Protein AF-0000000069874261 (afdb_homodimer)

Sequence (314 aa):
MPVTLKLSDEEARDLAEMLSTAATVAASNQQDGAEARLAAWGNLVSRLMKELSVTSKLKGRIAYADELGGYAFTREYEESAFFQDCLDEYRDNSFWADLVTRMADKAISEHLGPEYFENMPEEERRRTAEALEKSLWQECARYGIDRLGFILPPSDGMPVTLKLSDEEARDLAEMLSTAATVAASNQQDGAEARLAAWGNLVSRLMKELSVTSKLKGRIAYADELGGYAFTREYEESAFFQDCLDEYRDNSFWADLVTRMADKAISEHLGPEYFENMPEEERRRTAEALEKSLWQECARYGIDRLGFILPPSDG

Solvent-accessible surface area (backbone atoms only — not comparable to full-atom values): 17065 Å² total; per-residue (Å²): 104,72,49,77,46,80,30,49,44,68,50,39,48,53,48,50,40,27,44,50,43,23,50,58,36,42,71,51,45,77,55,87,85,44,59,66,60,50,50,52,50,52,52,50,46,17,52,51,39,54,66,45,30,76,27,76,78,27,53,88,35,47,42,77,34,78,94,75,71,37,33,39,67,32,71,78,47,49,77,71,32,69,49,50,54,18,50,51,34,29,52,54,54,47,35,55,54,47,51,28,50,52,52,34,51,49,50,48,22,70,70,66,32,61,70,54,49,73,66,45,53,67,70,59,48,51,62,71,33,44,67,54,31,53,53,41,46,50,51,40,72,73,48,53,68,75,35,54,42,75,59,72,77,78,71,82,123,106,71,48,76,45,80,30,48,43,67,50,41,48,53,48,51,41,27,46,51,43,23,52,58,35,42,70,51,45,79,56,89,85,42,60,67,59,51,50,51,50,51,53,50,45,17,52,49,39,54,67,45,29,74,27,74,79,27,53,88,34,46,41,80,34,78,94,75,70,38,33,41,67,32,71,78,48,49,77,70,33,70,49,48,53,17,50,50,34,28,51,54,54,46,35,56,53,47,51,30,50,52,53,33,50,50,51,49,22,70,71,67,31,63,69,52,49,74,65,46,52,67,72,58,49,51,60,70,33,45,67,54,31,54,53,42,46,51,50,38,73,74,48,52,67,76,35,54,42,75,58,73,75,78,73,80,122

Organism: Akkermansia muciniphila (strain ATCC BAA-835 / DSM 22959 / JCM 33894 / BCRC 81048 / CCUG 64013 / CIP 107961 / Muc) (NCBI:txid349741)

Structure (mmCIF, N/CA/C/O backbone):
data_AF-0000000069874261-model_v1
#
loop_
_entity.id
_entity.type
_entity.pdbx_description
1 polymer 'Uncharacterized protein'
#
loop_
_atom_site.group_PDB
_atom_site.id
_atom_site.type_symbol
_atom_site.label_atom_id
_atom_site.label_alt_id
_atom_site.label_comp_id
_atom_site.label_asym_id
_atom_site.label_entity_id
_atom_site.label_seq_id
_atom_site.pdbx_PDB_ins_code
_atom_site.Cartn_x
_atom_site.Cartn_y
_atom_site.Cartn_z
_atom_site.occupancy
_atom_site.B_iso_or_equiv
_atom_site.auth_seq_id
_atom_site.auth_comp_id
_atom_site.auth_asym_id
_atom_site.auth_atom_id
_atom_site.pdbx_PDB_model_num
ATOM 1 N N . MET A 1 1 ? 10.5 -22.312 -19.703 1 78.19 1 MET A N 1
ATOM 2 C CA . MET A 1 1 ? 9.562 -23.406 -19.5 1 78.19 1 MET A CA 1
ATOM 3 C C . MET A 1 1 ? 8.453 -23 -18.531 1 78.19 1 MET A C 1
ATOM 5 O O . MET A 1 1 ? 8.672 -22.203 -17.625 1 78.19 1 MET A O 1
ATOM 9 N N . PRO A 1 2 ? 7.266 -23.438 -18.844 1 88.81 2 PRO A N 1
ATOM 10 C CA . PRO A 1 2 ? 6.16 -23.094 -17.953 1 88.81 2 PRO A CA 1
ATOM 11 C C . PRO A 1 2 ? 6.305 -23.734 -16.562 1 88.81 2 PRO A C 1
ATOM 13 O O . PRO A 1 2 ? 6.938 -24.781 -16.438 1 88.81 2 PRO A O 1
ATOM 16 N N . VAL A 1 3 ? 5.926 -23.031 -15.477 1 95.94 3 VAL A N 1
ATOM 17 C CA . VAL A 1 3 ? 5.93 -23.531 -14.109 1 95.94 3 VAL A CA 1
ATOM 18 C C . VAL A 1 3 ? 4.5 -23.828 -13.664 1 95.94 3 VAL A C 1
ATOM 20 O O . VAL A 1 3 ? 3.564 -23.125 -14.031 1 95.94 3 VAL A O 1
ATOM 23 N N . THR A 1 4 ? 4.402 -24.922 -12.898 1 97.62 4 THR A N 1
ATOM 24 C CA . THR A 1 4 ? 3.096 -25.328 -12.398 1 97.62 4 THR A CA 1
ATOM 25 C C . THR A 1 4 ? 3.037 -25.219 -10.883 1 97.62 4 THR A C 1
ATOM 27 O O . THR A 1 4 ? 3.922 -25.734 -10.188 1 97.62 4 THR A O 1
ATOM 30 N N . LEU A 1 5 ? 1.981 -24.562 -10.414 1 98.19 5 LEU A N 1
ATOM 31 C CA . LEU A 1 5 ? 1.777 -24.406 -8.977 1 98.19 5 LEU A CA 1
ATOM 32 C C . LEU A 1 5 ? 0.535 -25.156 -8.516 1 98.19 5 LEU A C 1
ATOM 34 O O . LEU A 1 5 ? -0.525 -25.047 -9.133 1 98.19 5 LEU A O 1
ATOM 38 N N . LYS A 1 6 ? 0.69 -25.922 -7.469 1 97.88 6 LYS A N 1
ATOM 39 C CA . LYS A 1 6 ? -0.437 -26.609 -6.844 1 97.88 6 LYS A CA 1
ATOM 40 C C . LYS A 1 6 ? -0.828 -25.938 -5.527 1 97.88 6 LYS A C 1
ATOM 42 O O . LYS A 1 6 ? 0.022 -25.703 -4.668 1 97.88 6 LYS A O 1
ATOM 47 N N . LEU A 1 7 ? -2.111 -25.672 -5.398 1 98.25 7 LEU A N 1
ATOM 48 C CA . LEU A 1 7 ? -2.584 -24.953 -4.227 1 98.25 7 LEU A CA 1
ATOM 49 C C . LEU A 1 7 ? -3.721 -25.703 -3.541 1 98.25 7 LEU A C 1
ATOM 51 O O . LEU A 1 7 ? -4.598 -26.25 -4.211 1 98.25 7 LEU A O 1
ATOM 55 N N . SER A 1 8 ? -3.59 -25.75 -2.209 1 97.38 8 SER A N 1
ATOM 56 C CA . SER A 1 8 ? -4.758 -26.172 -1.438 1 97.38 8 SER A CA 1
ATOM 57 C C . SER A 1 8 ? -5.871 -25.125 -1.512 1 97.38 8 SER A C 1
ATOM 59 O O . SER A 1 8 ? -5.668 -24.031 -2.033 1 97.38 8 SER A O 1
ATOM 61 N N . ASP A 1 9 ? -7.02 -25.5 -0.952 1 97.06 9 ASP A N 1
ATOM 62 C CA . ASP A 1 9 ? -8.156 -24.594 -0.93 1 97.06 9 ASP A CA 1
ATOM 63 C C . ASP A 1 9 ? -7.836 -23.328 -0.123 1 97.06 9 ASP A C 1
ATOM 65 O O . ASP A 1 9 ? -8.18 -22.219 -0.53 1 97.06 9 ASP A O 1
ATOM 69 N N . GLU A 1 10 ? -7.164 -23.469 0.969 1 97.19 10 GLU A N 1
ATOM 70 C CA . GLU A 1 10 ? -6.777 -22.344 1.814 1 97.19 10 GLU A CA 1
ATOM 71 C C . GLU A 1 10 ? -5.746 -21.469 1.121 1 97.19 10 GLU A C 1
ATOM 73 O O . GLU A 1 10 ? -5.832 -20.234 1.177 1 97.19 10 GLU A O 1
ATOM 78 N N . GLU A 1 11 ? -4.871 -22.125 0.494 1 98.38 11 GLU A N 1
ATOM 79 C CA . GLU A 1 11 ? -3.834 -21.391 -0.214 1 98.38 11 GLU A CA 1
ATOM 80 C C . GLU A 1 11 ? -4.41 -20.625 -1.404 1 98.38 11 GLU A C 1
ATOM 82 O O . GLU A 1 11 ? -3.945 -19.531 -1.736 1 98.38 11 GLU A O 1
ATOM 87 N N . ALA A 1 12 ? -5.383 -21.203 -2.025 1 98.5 12 ALA A N 1
ATOM 88 C CA . ALA A 1 12 ? -6.051 -20.531 -3.133 1 98.5 12 ALA A CA 1
ATOM 89 C C . ALA A 1 12 ? -6.707 -19.234 -2.668 1 98.5 12 ALA A C 1
ATOM 91 O O . ALA A 1 12 ? -6.602 -18.203 -3.338 1 98.5 12 ALA A O 1
ATOM 92 N N . ARG A 1 13 ? -7.348 -19.297 -1.572 1 98.19 13 ARG A N 1
ATOM 93 C CA . ARG A 1 13 ? -7.957 -18.094 -1.009 1 98.19 13 ARG A CA 1
ATOM 94 C C . ARG A 1 13 ? -6.898 -17.047 -0.692 1 98.19 13 ARG A C 1
ATOM 96 O O . ARG A 1 13 ? -7.062 -15.875 -1.035 1 98.19 13 ARG A O 1
ATOM 103 N N . ASP A 1 14 ? -5.844 -17.469 -0.051 1 98.5 14 ASP A N 1
ATOM 104 C CA . ASP A 1 14 ? -4.781 -16.531 0.312 1 98.5 14 ASP A CA 1
ATOM 105 C C . ASP A 1 14 ? -4.152 -15.898 -0.931 1 98.5 14 ASP A C 1
ATOM 107 O O . ASP A 1 14 ? -3.914 -14.688 -0.967 1 98.5 14 ASP A O 1
ATOM 111 N N . LEU A 1 15 ? -3.912 -16.703 -1.955 1 98.81 15 LEU A N 1
ATOM 112 C CA . LEU A 1 15 ? -3.348 -16.172 -3.191 1 98.81 15 LEU A CA 1
ATOM 113 C C . LEU A 1 15 ? -4.293 -15.164 -3.828 1 98.81 15 LEU A C 1
ATOM 115 O O . LEU A 1 15 ? -3.857 -14.102 -4.285 1 98.81 15 LEU A O 1
ATOM 119 N N . ALA A 1 16 ? -5.535 -15.492 -3.885 1 98.81 16 ALA A N 1
ATOM 120 C CA . ALA A 1 16 ? -6.508 -14.57 -4.469 1 98.81 16 ALA A CA 1
ATOM 121 C C . ALA A 1 16 ? -6.477 -13.219 -3.76 1 98.81 16 ALA A C 1
ATOM 123 O O . ALA A 1 16 ? -6.523 -12.172 -4.406 1 98.81 16 ALA A O 1
ATOM 124 N N . GLU A 1 17 ? -6.375 -13.234 -2.463 1 98.75 17 GLU A N 1
ATOM 125 C CA . GLU A 1 17 ? -6.312 -11.992 -1.693 1 98.75 17 GLU A CA 1
ATOM 126 C C . GLU A 1 17 ? -5.004 -11.25 -1.953 1 98.75 17 GLU A C 1
ATOM 128 O O . GLU A 1 17 ? -4.992 -10.023 -2.039 1 98.75 17 GLU A O 1
ATOM 133 N N . MET A 1 18 ? -3.928 -11.969 -2.119 1 98.88 18 MET A N 1
ATOM 134 C CA . MET A 1 18 ? -2.645 -11.352 -2.438 1 98.88 18 MET A CA 1
ATOM 135 C C . MET A 1 18 ? -2.688 -10.688 -3.811 1 98.88 18 MET A C 1
ATOM 137 O O . MET A 1 18 ? -2.189 -9.57 -3.98 1 98.88 18 MET A O 1
ATOM 141 N N . LEU A 1 19 ? -3.279 -11.375 -4.734 1 98.88 19 LEU A N 1
ATOM 142 C CA . LEU A 1 19 ? -3.422 -10.828 -6.074 1 98.88 19 LEU A CA 1
ATOM 143 C C . LEU A 1 19 ? -4.242 -9.539 -6.051 1 98.88 19 LEU A C 1
ATOM 145 O O . LEU A 1 19 ? -3.887 -8.562 -6.711 1 98.88 19 LEU A O 1
ATOM 149 N N . SER A 1 20 ? -5.289 -9.516 -5.289 1 98.56 20 SER A N 1
ATOM 150 C CA . SER A 1 20 ? -6.133 -8.336 -5.168 1 98.56 20 SER A CA 1
ATOM 151 C C . SER A 1 20 ? -5.379 -7.188 -4.504 1 98.56 20 SER A C 1
ATOM 153 O O . SER A 1 20 ? -5.531 -6.027 -4.898 1 98.56 20 SER A O 1
ATOM 155 N N . THR A 1 21 ? -4.586 -7.5 -3.506 1 98.75 21 THR A N 1
ATOM 156 C CA . THR A 1 21 ? -3.734 -6.5 -2.867 1 98.75 21 THR A CA 1
ATOM 157 C C . THR A 1 21 ? -2.783 -5.871 -3.881 1 98.75 21 THR A C 1
ATOM 159 O O . THR A 1 21 ? -2.705 -4.645 -3.988 1 98.75 21 THR A O 1
ATOM 162 N N . ALA A 1 22 ? -2.121 -6.73 -4.617 1 98.81 22 ALA A N 1
ATOM 163 C CA . ALA A 1 22 ? -1.146 -6.262 -5.598 1 98.81 22 ALA A CA 1
ATOM 164 C C . ALA A 1 22 ? -1.815 -5.422 -6.68 1 98.81 22 ALA A C 1
ATOM 166 O O . ALA A 1 22 ? -1.277 -4.398 -7.102 1 98.81 22 ALA A O 1
ATOM 167 N N . ALA A 1 23 ? -2.98 -5.871 -7.137 1 97.94 23 ALA A N 1
ATOM 168 C CA . ALA A 1 23 ? -3.715 -5.141 -8.164 1 97.94 23 ALA A CA 1
ATOM 169 C C . ALA A 1 23 ? -4.105 -3.75 -7.676 1 97.94 23 ALA A C 1
ATOM 171 O O . ALA A 1 23 ? -3.994 -2.768 -8.414 1 97.94 23 ALA A O 1
ATOM 172 N N . THR A 1 24 ? -4.559 -3.658 -6.441 1 97.81 24 THR A N 1
ATOM 173 C CA . THR A 1 24 ? -4.945 -2.383 -5.848 1 97.81 24 THR A CA 1
ATOM 174 C C . THR A 1 24 ? -3.75 -1.433 -5.793 1 97.81 24 THR A C 1
ATOM 176 O O . THR A 1 24 ? -3.859 -0.269 -6.184 1 97.81 24 THR A O 1
ATOM 179 N N . VAL A 1 25 ? -2.637 -1.921 -5.387 1 98.56 25 VAL A N 1
ATOM 180 C CA . VAL A 1 25 ? -1.415 -1.131 -5.266 1 98.56 25 VAL A CA 1
ATOM 181 C C . VAL A 1 25 ? -0.95 -0.685 -6.648 1 98.56 25 VAL A C 1
ATOM 183 O O . VAL A 1 25 ? -0.623 0.486 -6.855 1 98.56 25 VAL A O 1
ATOM 186 N N . ALA A 1 26 ? -0.983 -1.553 -7.586 1 98.25 26 ALA A N 1
ATOM 187 C CA . ALA A 1 26 ? -0.497 -1.267 -8.93 1 98.25 26 ALA A CA 1
ATOM 188 C C . ALA A 1 26 ? -1.386 -0.243 -9.633 1 98.25 26 ALA A C 1
ATOM 190 O O . ALA A 1 26 ? -0.903 0.572 -10.422 1 98.25 26 ALA A O 1
ATOM 191 N N . ALA A 1 27 ? -2.668 -0.257 -9.352 1 95.44 27 ALA A N 1
ATOM 192 C CA . ALA A 1 27 ? -3.645 0.589 -10.031 1 95.44 27 ALA A CA 1
ATOM 193 C C . ALA A 1 27 ? -3.336 2.068 -9.812 1 95.44 27 ALA A C 1
ATOM 195 O O . ALA A 1 27 ? -3.789 2.922 -10.578 1 95.44 27 ALA A O 1
ATOM 196 N N . SER A 1 28 ? -2.584 2.391 -8.836 1 93.88 28 SER A N 1
ATOM 197 C CA . SER A 1 28 ? -2.248 3.773 -8.516 1 93.88 28 SER A CA 1
ATOM 198 C C . SER A 1 28 ? -1.042 4.25 -9.32 1 93.88 28 SER A C 1
ATOM 200 O O . SER A 1 28 ? -0.708 5.438 -9.297 1 93.88 28 SER A O 1
ATOM 202 N N . ASN A 1 29 ? -0.341 3.381 -9.961 1 95.69 29 ASN A N 1
ATOM 203 C CA . ASN A 1 29 ? 0.872 3.746 -10.688 1 95.69 29 ASN A CA 1
ATOM 204 C C . ASN A 1 29 ? 0.552 4.516 -11.969 1 95.69 29 ASN A C 1
ATOM 206 O O . ASN A 1 29 ? -0.012 3.955 -12.906 1 95.69 29 ASN A O 1
ATOM 210 N N . GLN A 1 30 ? 0.919 5.777 -11.969 1 91.94 30 GLN A N 1
ATOM 211 C CA . GLN A 1 30 ? 0.648 6.637 -13.117 1 91.94 30 GLN A CA 1
ATOM 212 C C . GLN A 1 30 ? 1.943 7.051 -13.812 1 91.94 30 GLN A C 1
ATOM 214 O O . GLN A 1 30 ? 1.961 8.023 -14.578 1 91.94 30 GLN A O 1
ATOM 219 N N . GLN A 1 31 ? 2.99 6.387 -13.516 1 94.31 31 GLN A N 1
ATOM 220 C CA . GLN A 1 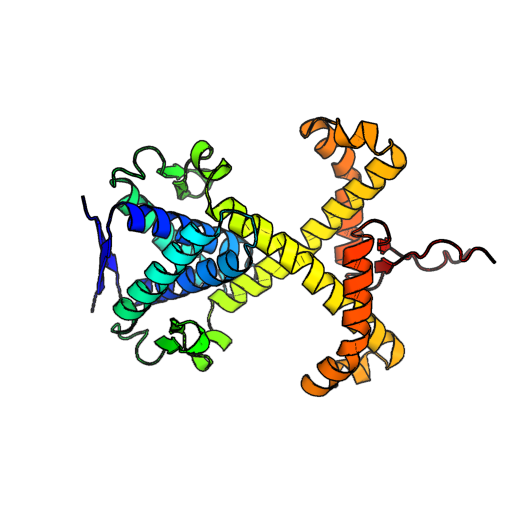31 ? 4.27 6.742 -14.117 1 94.31 31 GLN A CA 1
ATOM 221 C C . GLN A 1 31 ? 4.254 6.48 -15.625 1 94.31 31 GLN A C 1
ATOM 223 O O . GLN A 1 31 ? 3.684 5.492 -16.078 1 94.31 31 GLN A O 1
ATOM 228 N N . ASP A 1 32 ? 4.914 7.344 -16.297 1 94.12 32 ASP A N 1
ATOM 229 C CA . ASP A 1 32 ? 5.074 7.137 -17.734 1 94.12 32 ASP A CA 1
ATOM 230 C C . ASP A 1 32 ? 5.777 5.812 -18.031 1 94.12 32 ASP A C 1
ATOM 232 O O . ASP A 1 32 ? 6.785 5.488 -17.391 1 94.12 32 ASP A O 1
ATOM 236 N N . GLY A 1 33 ? 5.215 5.047 -18.938 1 95.38 33 GLY A N 1
ATOM 237 C CA . GLY A 1 33 ? 5.848 3.803 -19.328 1 95.38 33 GLY A CA 1
ATOM 238 C C . GLY A 1 33 ? 5.371 2.605 -18.531 1 95.38 33 GLY A C 1
ATOM 239 O O . GLY A 1 33 ? 5.734 1.467 -18.828 1 95.38 33 GLY A O 1
ATOM 240 N N . ALA A 1 34 ? 4.543 2.85 -17.547 1 97.06 34 ALA A N 1
ATOM 241 C CA . ALA A 1 34 ? 4.078 1.767 -16.688 1 97.06 34 ALA A CA 1
ATOM 242 C C . ALA A 1 34 ? 2.916 1.016 -17.328 1 97.06 34 ALA A C 1
ATOM 244 O O . ALA A 1 34 ? 2.549 -0.072 -16.875 1 97.06 34 ALA A O 1
ATOM 245 N N . GLU A 1 35 ? 2.379 1.462 -18.391 1 96.88 35 GLU A N 1
ATOM 246 C CA . GLU A 1 35 ? 1.1 1.027 -18.953 1 96.88 35 GLU A CA 1
ATOM 247 C C . GLU A 1 35 ? 1.141 -0.446 -19.344 1 96.88 35 GLU A C 1
ATOM 249 O O . GLU A 1 35 ? 0.233 -1.21 -19 1 96.88 35 GLU A O 1
ATOM 254 N N . ALA A 1 36 ? 2.158 -0.812 -20.062 1 97.06 36 ALA A N 1
ATOM 255 C CA . ALA A 1 36 ? 2.256 -2.182 -20.562 1 97.06 36 ALA A CA 1
ATOM 256 C C . ALA A 1 36 ? 2.338 -3.182 -19.406 1 97.06 36 ALA A C 1
ATOM 258 O O . ALA A 1 36 ? 1.681 -4.223 -19.438 1 97.06 36 ALA A O 1
ATOM 259 N N . ARG A 1 37 ? 3.117 -2.852 -18.422 1 97.44 37 ARG A N 1
ATOM 260 C CA . ARG A 1 37 ? 3.273 -3.738 -17.266 1 97.44 37 ARG A CA 1
ATOM 261 C C . ARG A 1 37 ? 1.993 -3.791 -16.438 1 97.44 37 ARG A C 1
ATOM 263 O O . ARG A 1 37 ? 1.621 -4.852 -15.93 1 97.44 37 ARG A O 1
ATOM 270 N N . LEU A 1 38 ? 1.328 -2.711 -16.359 1 98.12 38 LEU A N 1
ATOM 271 C CA . LEU A 1 38 ? 0.06 -2.666 -15.641 1 98.12 38 LEU A CA 1
ATOM 272 C C . LEU A 1 38 ? -0.993 -3.521 -16.344 1 98.12 38 LEU A C 1
ATOM 274 O O . LEU A 1 38 ? -1.745 -4.246 -15.68 1 98.12 38 LEU A O 1
ATOM 278 N N . ALA A 1 39 ? -1.011 -3.402 -17.578 1 97.25 39 ALA A N 1
ATOM 279 C CA . ALA A 1 39 ? -1.941 -4.223 -18.344 1 97.25 39 ALA A CA 1
ATOM 280 C C . ALA A 1 39 ? -1.634 -5.707 -18.188 1 97.25 39 ALA A C 1
ATOM 282 O O . ALA A 1 39 ? -2.547 -6.523 -18.031 1 97.25 39 ALA A O 1
ATOM 283 N N . ALA A 1 40 ? -0.363 -6.055 -18.25 1 98 40 ALA A N 1
ATOM 284 C CA . ALA A 1 40 ? 0.052 -7.441 -18.062 1 98 40 ALA A CA 1
ATOM 285 C C . ALA A 1 40 ? -0.38 -7.957 -16.688 1 98 40 ALA A C 1
ATOM 287 O O . ALA A 1 40 ? -0.897 -9.07 -16.578 1 98 40 ALA A O 1
ATOM 288 N N . TRP A 1 41 ? -0.194 -7.18 -15.656 1 98.5 41 TRP A N 1
ATOM 289 C CA . TRP A 1 41 ? -0.629 -7.555 -14.32 1 98.5 41 TRP A CA 1
ATOM 290 C C . TRP A 1 41 ? -2.139 -7.766 -14.273 1 98.5 41 TRP A C 1
ATOM 292 O O . TRP A 1 41 ? -2.619 -8.758 -13.719 1 98.5 41 TRP A O 1
ATOM 302 N N . GLY A 1 42 ? -2.811 -6.77 -14.805 1 98.12 42 GLY A N 1
ATOM 303 C CA . GLY A 1 42 ? -4.262 -6.879 -14.805 1 98.12 42 GLY A CA 1
ATOM 304 C C . GLY A 1 42 ? -4.766 -8.148 -15.477 1 98.12 42 GLY A C 1
ATOM 305 O O . GLY A 1 42 ? -5.641 -8.828 -14.938 1 98.12 42 GLY A O 1
ATOM 306 N N . ASN A 1 43 ? -4.25 -8.445 -16.625 1 98.25 43 ASN A N 1
ATOM 307 C CA . ASN A 1 43 ? -4.637 -9.648 -17.359 1 98.25 43 ASN A CA 1
ATOM 308 C C . ASN A 1 43 ? -4.324 -10.914 -16.578 1 98.25 43 ASN A C 1
ATOM 310 O O . ASN A 1 43 ? -5.129 -11.844 -16.531 1 98.25 43 ASN A O 1
ATOM 314 N N . LEU A 1 44 ? -3.18 -10.969 -16.016 1 98.75 44 LEU A N 1
ATOM 315 C CA . LEU A 1 44 ? -2.781 -12.133 -15.227 1 98.75 44 LEU A CA 1
ATOM 316 C C . LEU A 1 44 ? -3.68 -12.305 -14.008 1 98.75 44 LEU A C 1
ATOM 318 O O . LEU A 1 44 ? -4.137 -13.414 -13.719 1 98.75 44 LEU A O 1
ATOM 322 N N . VAL A 1 45 ? -3.939 -11.219 -13.266 1 98.75 45 VAL A N 1
ATOM 323 C CA . VAL A 1 45 ? -4.812 -11.281 -12.094 1 98.75 45 VAL A CA 1
ATOM 324 C C . VAL A 1 45 ? -6.176 -11.836 -12.5 1 98.75 45 VAL A C 1
ATOM 326 O O . VAL A 1 45 ? -6.684 -12.766 -11.867 1 98.75 45 VAL A O 1
ATOM 329 N N . SER A 1 46 ? -6.691 -11.258 -13.555 1 98.56 46 SER A N 1
ATOM 330 C CA . SER A 1 46 ? -8.016 -11.695 -13.992 1 98.56 46 SER A CA 1
ATOM 331 C C . SER A 1 46 ? -8.016 -13.18 -14.344 1 98.56 46 SER A C 1
ATOM 333 O O . SER A 1 46 ? -8.914 -13.922 -13.938 1 98.56 46 SER A O 1
ATOM 335 N N . ARG A 1 47 ? -7.066 -13.633 -15.031 1 98.69 47 ARG A N 1
ATOM 336 C CA . ARG A 1 47 ? -6.988 -15.031 -15.422 1 98.69 47 ARG A CA 1
ATOM 337 C C . ARG A 1 47 ? -6.867 -15.938 -14.195 1 98.69 47 ARG A C 1
ATOM 339 O O . ARG A 1 47 ? -7.582 -16.938 -14.086 1 98.69 47 ARG A O 1
ATOM 346 N N . LEU A 1 48 ? -5.98 -15.609 -13.312 1 98.81 48 LEU A N 1
ATOM 347 C CA . LEU A 1 48 ? -5.758 -16.422 -12.125 1 98.81 48 LEU A CA 1
ATOM 348 C C . LEU A 1 48 ? -6.988 -16.422 -11.227 1 98.81 48 LEU A C 1
ATOM 350 O O . LEU A 1 48 ? -7.359 -17.469 -10.672 1 98.81 48 LEU A O 1
ATOM 354 N N . MET A 1 49 ? -7.578 -15.234 -11.086 1 98.75 49 MET A N 1
ATOM 355 C CA . MET A 1 49 ? -8.797 -15.156 -10.281 1 98.75 49 MET A CA 1
ATOM 356 C C . MET A 1 49 ? -9.875 -16.094 -10.844 1 98.75 49 MET A C 1
ATOM 358 O O . MET A 1 49 ? -10.562 -16.781 -10.078 1 98.75 49 MET A O 1
ATOM 362 N N . LYS A 1 50 ? -9.992 -16.094 -12.094 1 98.38 50 LYS A N 1
ATOM 363 C CA . LYS A 1 50 ? -10.945 -17 -12.734 1 98.38 50 LYS A CA 1
ATOM 364 C C . LYS A 1 50 ? -10.625 -18.453 -12.406 1 98.38 50 LYS A C 1
ATOM 366 O O . LYS A 1 50 ? -11.508 -19.219 -12.023 1 98.38 50 LYS A O 1
ATOM 371 N N . GLU A 1 51 ? -9.438 -18.828 -12.516 1 98.19 51 GLU A N 1
ATOM 372 C CA . GLU A 1 51 ? -9.023 -20.203 -12.266 1 98.19 51 GLU A CA 1
ATOM 373 C C . GLU A 1 51 ? -9.188 -20.578 -10.789 1 98.19 51 GLU A C 1
ATOM 375 O O . GLU A 1 51 ? -9.516 -21.719 -10.461 1 98.19 51 GLU A O 1
ATOM 380 N N . LEU A 1 52 ? -8.984 -19.609 -9.922 1 98.31 52 LEU A N 1
ATOM 381 C CA . LEU A 1 52 ? -9.078 -19.859 -8.484 1 98.31 52 LEU A CA 1
ATOM 382 C C . LEU A 1 52 ? -10.539 -19.938 -8.047 1 98.31 52 LEU A C 1
ATOM 384 O O . LEU A 1 52 ? -10.844 -20.516 -6.996 1 98.31 52 LEU A O 1
ATOM 388 N N . SER A 1 53 ? -11.398 -19.391 -8.805 1 97.19 53 SER A N 1
ATOM 389 C CA . SER A 1 53 ? -12.797 -19.234 -8.422 1 97.19 53 SER A CA 1
ATOM 390 C C . SER A 1 53 ? -13.484 -20.594 -8.305 1 97.19 53 SER A C 1
ATOM 392 O O . SER A 1 53 ? -14.57 -20.688 -7.727 1 97.19 53 SER A O 1
ATOM 394 N N . VAL A 1 54 ? -12.883 -21.672 -8.758 1 95.12 54 VAL A N 1
ATOM 395 C CA . VAL A 1 54 ? -13.516 -22.984 -8.789 1 95.12 54 VAL A CA 1
ATOM 396 C C . VAL A 1 54 ? -13.32 -23.688 -7.445 1 95.12 54 VAL A C 1
ATOM 398 O O . VAL A 1 54 ? -13.969 -24.688 -7.164 1 95.12 54 VAL A O 1
ATOM 401 N N . THR A 1 55 ? -12.391 -23.172 -6.648 1 96.69 55 THR A N 1
ATOM 402 C CA . THR A 1 55 ? -12.125 -23.797 -5.359 1 96.69 55 THR A CA 1
ATOM 403 C C . THR A 1 55 ? -13.281 -23.578 -4.395 1 96.69 55 THR A C 1
ATOM 405 O O . THR A 1 55 ? -14.023 -22.609 -4.523 1 96.69 55 THR A O 1
ATOM 408 N N . SER A 1 56 ? -13.445 -24.422 -3.436 1 95.75 56 SER A N 1
ATOM 409 C CA . SER A 1 56 ? -14.586 -24.406 -2.525 1 95.75 56 SER A CA 1
ATOM 410 C C . SER A 1 56 ? -14.617 -23.125 -1.694 1 95.75 56 SER A C 1
ATOM 412 O O . SER A 1 56 ? -15.688 -22.562 -1.464 1 95.75 56 SER A O 1
ATOM 414 N N . LYS A 1 57 ? -13.5 -22.609 -1.254 1 94.44 57 LYS A N 1
ATOM 415 C CA . LYS A 1 57 ? -13.422 -21.438 -0.389 1 94.44 57 LYS A CA 1
ATOM 416 C C . LYS A 1 57 ? -13.719 -20.156 -1.169 1 94.44 57 LYS A C 1
ATOM 418 O O . LYS A 1 57 ? -14.016 -19.125 -0.578 1 94.44 57 LYS A O 1
ATOM 423 N N . LEU A 1 58 ? -13.672 -20.266 -2.494 1 97.31 58 LEU A N 1
ATOM 424 C CA . LEU A 1 58 ? -13.797 -19.047 -3.297 1 97.31 58 LEU A CA 1
ATOM 425 C C . LEU A 1 58 ? -15.07 -19.094 -4.141 1 97.31 58 LEU A C 1
ATOM 427 O O . LEU A 1 58 ? -15.367 -18.141 -4.867 1 97.31 58 LEU A O 1
ATOM 431 N N . LYS A 1 59 ? -15.75 -20.172 -3.971 1 95.25 59 LYS A N 1
ATOM 432 C CA . LYS A 1 59 ? -17.016 -20.281 -4.695 1 95.25 59 LYS A CA 1
ATOM 433 C C . LYS A 1 59 ? -17.953 -19.141 -4.355 1 95.25 59 LYS A C 1
ATOM 435 O O . LYS A 1 59 ? -18.219 -18.859 -3.18 1 95.25 59 LYS A O 1
ATOM 440 N N . GLY A 1 60 ? -18.406 -18.469 -5.422 1 96.56 60 GLY A N 1
ATOM 441 C CA . GLY A 1 60 ? -19.359 -17.375 -5.242 1 96.56 60 GLY A CA 1
ATOM 442 C C . GLY A 1 60 ? -18.719 -16.094 -4.789 1 96.56 60 GLY A C 1
ATOM 443 O O . GLY A 1 60 ? -19.375 -15.062 -4.668 1 96.56 60 GLY A O 1
ATOM 444 N N . ARG A 1 61 ? -17.391 -16.094 -4.613 1 97.88 61 ARG A N 1
ATOM 445 C CA . ARG A 1 61 ? -16.719 -14.922 -4.062 1 97.88 61 ARG A CA 1
ATOM 446 C C . ARG A 1 61 ? -15.969 -14.164 -5.152 1 97.88 61 ARG A C 1
ATOM 448 O O . ARG A 1 61 ? -15.484 -13.047 -4.922 1 97.88 61 ARG A O 1
ATOM 455 N N . ILE A 1 62 ? -15.812 -14.75 -6.297 1 98.5 62 ILE A N 1
ATOM 456 C CA . ILE A 1 62 ? -15.141 -14.164 -7.453 1 98.5 62 ILE A CA 1
ATOM 457 C C . ILE A 1 62 ? -16.078 -14.188 -8.664 1 98.5 62 ILE A C 1
ATOM 459 O O . ILE A 1 62 ? -16.75 -15.188 -8.914 1 98.5 62 ILE A O 1
ATOM 463 N N . ALA A 1 63 ? -16.141 -13.078 -9.312 1 97.75 63 ALA A N 1
ATOM 464 C CA . ALA A 1 63 ? -16.969 -12.953 -10.508 1 97.75 63 ALA A CA 1
ATOM 465 C C . ALA A 1 63 ? -16.375 -11.953 -11.492 1 97.75 63 ALA A C 1
ATOM 467 O O . ALA A 1 63 ? -15.484 -11.172 -11.133 1 97.75 63 ALA A O 1
ATOM 468 N N . TYR A 1 64 ? -16.859 -12.008 -12.742 1 97.5 64 TYR A N 1
ATOM 469 C CA . TYR A 1 64 ? -16.453 -11.016 -13.734 1 97.5 64 TYR A CA 1
ATOM 470 C C . TYR A 1 64 ? -17.047 -9.656 -13.414 1 97.5 64 TYR A C 1
ATOM 472 O O . TYR A 1 64 ? -18.266 -9.531 -13.195 1 97.5 64 TYR A O 1
ATOM 480 N N . ALA A 1 65 ? -16.172 -8.695 -13.32 1 95.31 65 ALA A N 1
ATOM 481 C CA . ALA A 1 65 ? -16.562 -7.309 -13.07 1 95.31 65 ALA A CA 1
ATOM 482 C C . ALA A 1 65 ? -16.406 -6.457 -14.328 1 95.31 65 ALA A C 1
ATOM 484 O O . ALA A 1 65 ? -15.281 -6.105 -14.703 1 95.31 65 ALA A O 1
ATOM 485 N N . ASP A 1 66 ? -17.453 -6 -14.914 1 93.88 66 ASP A N 1
ATOM 486 C CA . ASP A 1 66 ? -17.453 -5.246 -16.156 1 93.88 66 ASP A CA 1
ATOM 487 C C . ASP A 1 66 ? -16.625 -3.967 -16.031 1 93.88 66 ASP A C 1
ATOM 489 O O . ASP A 1 66 ? -15.883 -3.604 -16.953 1 93.88 66 ASP A O 1
ATOM 493 N N . GLU A 1 67 ? -16.734 -3.344 -14.93 1 90.31 67 GLU A N 1
ATOM 494 C CA . GLU A 1 67 ? -16.062 -2.07 -14.711 1 90.31 67 GLU A CA 1
ATOM 495 C C . GLU A 1 67 ? -14.539 -2.242 -14.727 1 90.31 67 GLU A C 1
ATOM 497 O O . GLU A 1 67 ? -13.805 -1.317 -15.086 1 90.31 67 GLU A O 1
ATOM 502 N N . LEU A 1 68 ? -14.094 -3.461 -14.344 1 89.56 68 LEU A N 1
ATOM 503 C CA . LEU A 1 68 ? -12.664 -3.734 -14.266 1 89.56 68 LEU A CA 1
ATOM 504 C C . LEU A 1 68 ? -12.18 -4.453 -15.523 1 89.56 68 LEU A C 1
ATOM 506 O O . LEU A 1 68 ? -10.977 -4.547 -15.758 1 89.56 68 LEU A O 1
ATOM 510 N N . GLY A 1 69 ? -13.188 -4.957 -16.281 1 93.06 69 GLY A N 1
ATOM 511 C CA . GLY A 1 69 ? -12.836 -5.723 -17.469 1 93.06 69 GLY A CA 1
ATOM 512 C C . GLY A 1 69 ? -12.148 -7.039 -17.141 1 93.06 69 GLY A C 1
ATOM 513 O O . GLY A 1 69 ? -11.234 -7.457 -17.859 1 93.06 69 GLY A O 1
ATOM 514 N N . GLY A 1 70 ? -12.453 -7.707 -16.047 1 97.56 70 GLY A N 1
ATOM 515 C CA . GLY A 1 70 ? -11.828 -8.953 -15.641 1 97.56 70 GLY A CA 1
ATOM 516 C C . GLY A 1 70 ? -12.414 -9.531 -14.367 1 97.56 70 GLY A C 1
ATOM 517 O O . GLY A 1 70 ? -13.352 -8.961 -13.797 1 97.56 70 GLY A O 1
ATOM 518 N N . TYR A 1 71 ? -11.961 -10.648 -13.906 1 98.44 71 TYR A N 1
ATOM 519 C CA . TYR A 1 71 ? -12.445 -11.328 -12.711 1 98.44 71 TYR A CA 1
ATOM 520 C C . TYR A 1 71 ? -11.852 -10.711 -11.453 1 98.44 71 TYR A C 1
ATOM 522 O O . TYR A 1 71 ? -10.664 -10.383 -11.414 1 98.44 71 TYR A O 1
ATOM 530 N N . ALA A 1 72 ? -12.664 -10.516 -10.469 1 98.25 72 ALA A N 1
ATOM 531 C CA . ALA A 1 72 ? -12.297 -9.938 -9.18 1 98.25 72 ALA A CA 1
ATOM 532 C C . ALA A 1 72 ? -13.234 -10.422 -8.078 1 98.25 72 ALA A C 1
ATOM 534 O O . ALA A 1 72 ? -14.242 -11.086 -8.352 1 98.25 72 ALA A O 1
ATOM 535 N N . PHE A 1 73 ? -12.867 -10.164 -6.852 1 98.31 73 PHE A N 1
ATOM 536 C CA . PHE A 1 73 ? -13.766 -10.453 -5.746 1 98.31 73 PHE A CA 1
ATOM 537 C C . PHE A 1 73 ? -15.07 -9.688 -5.895 1 98.31 73 PHE A C 1
ATOM 539 O O . PHE A 1 73 ? -15.078 -8.539 -6.344 1 98.31 73 PHE A O 1
ATOM 546 N N . THR A 1 74 ? -16.125 -10.352 -5.457 1 97.5 74 THR A N 1
ATOM 547 C CA . THR A 1 74 ? -17.391 -9.633 -5.332 1 97.5 74 THR A CA 1
ATOM 548 C C . THR A 1 74 ? -17.297 -8.547 -4.258 1 97.5 74 THR A C 1
ATOM 550 O O . THR A 1 74 ? -16.469 -8.641 -3.35 1 97.5 74 THR A O 1
ATOM 553 N N . ARG A 1 75 ? -18.141 -7.57 -4.387 1 94.81 75 ARG A N 1
ATOM 554 C CA . ARG A 1 75 ? -18.156 -6.48 -3.418 1 94.81 75 ARG A CA 1
ATOM 555 C C . ARG A 1 75 ? -18.438 -6.996 -2.012 1 94.81 75 ARG A C 1
ATOM 557 O O . ARG A 1 75 ? -17.844 -6.523 -1.04 1 94.81 75 ARG A O 1
ATOM 564 N N . GLU A 1 76 ? -19.297 -7.895 -1.889 1 95.06 76 GLU A N 1
ATOM 565 C CA . GLU A 1 76 ? -19.688 -8.484 -0.608 1 95.06 76 GLU A CA 1
ATOM 566 C C . GLU A 1 76 ? -18.484 -9.117 0.088 1 95.06 76 GLU A C 1
ATOM 568 O O . GLU A 1 76 ? -18.266 -8.906 1.283 1 95.06 76 GLU A O 1
ATOM 573 N N . TYR A 1 77 ? -17.719 -9.805 -0.662 1 96.56 77 TYR A N 1
ATOM 574 C CA . TYR A 1 77 ? -16.562 -10.453 -0.06 1 96.56 77 TYR A CA 1
ATOM 575 C C . TYR A 1 77 ? -15.492 -9.43 0.301 1 96.56 77 TYR A C 1
ATOM 577 O O . TYR A 1 77 ? -14.891 -9.5 1.38 1 96.56 77 TYR A O 1
ATOM 585 N N . GLU A 1 78 ? -15.203 -8.516 -0.584 1 95.38 78 GLU A N 1
ATOM 586 C CA . GLU A 1 78 ? -14.125 -7.535 -0.429 1 95.38 78 GLU A CA 1
ATOM 587 C C . GLU A 1 78 ? -14.281 -6.75 0.87 1 95.38 78 GLU A C 1
ATOM 589 O O . GLU A 1 78 ? -13.289 -6.438 1.532 1 95.38 78 GLU A O 1
ATOM 594 N N . GLU A 1 79 ? -15.414 -6.426 1.242 1 92.5 79 GLU A N 1
ATOM 595 C CA . GLU A 1 79 ? -15.695 -5.57 2.393 1 92.5 79 GLU A CA 1
ATOM 596 C C . GLU A 1 79 ? -15.203 -6.211 3.688 1 92.5 79 GLU A C 1
ATOM 598 O O . GLU A 1 79 ? -14.828 -5.508 4.629 1 92.5 79 GLU A O 1
ATOM 603 N N . SER A 1 80 ? -15.125 -7.484 3.68 1 93.88 80 SER A N 1
ATOM 604 C CA . SER A 1 80 ? -14.75 -8.156 4.922 1 93.88 80 SER A CA 1
ATOM 605 C C . SER A 1 80 ? -13.453 -8.938 4.758 1 93.88 80 SER A C 1
ATOM 607 O O . SER A 1 80 ? -13.055 -9.68 5.656 1 93.88 80 SER A O 1
ATOM 609 N N . ALA A 1 81 ? -12.875 -8.828 3.621 1 96.75 81 ALA A N 1
ATOM 610 C CA . ALA A 1 81 ? -11.688 -9.633 3.312 1 96.75 81 ALA A CA 1
ATOM 611 C C . ALA A 1 81 ? -10.492 -9.18 4.141 1 96.75 81 ALA A C 1
ATOM 613 O O . ALA A 1 81 ? -10.312 -7.984 4.391 1 96.75 81 ALA A O 1
ATOM 614 N N . PHE A 1 82 ? -9.672 -10.141 4.496 1 97.69 82 PHE A N 1
ATOM 615 C CA . PHE A 1 82 ? -8.484 -9.891 5.301 1 97.69 82 PHE A CA 1
ATOM 616 C C . PHE A 1 82 ? -7.57 -8.883 4.625 1 97.69 82 PHE A C 1
ATOM 618 O O . PHE A 1 82 ? -6.945 -8.047 5.293 1 97.69 82 PHE A O 1
ATOM 625 N N . PHE A 1 83 ? -7.473 -8.922 3.27 1 98.06 83 PHE A N 1
ATOM 626 C CA . PHE A 1 83 ? -6.516 -8.07 2.572 1 98.06 83 PHE A CA 1
ATOM 627 C C . PHE A 1 83 ? -6.941 -6.609 2.645 1 98.06 83 PHE A C 1
ATOM 629 O O . PHE A 1 83 ? -6.109 -5.707 2.531 1 98.06 83 PHE A O 1
ATOM 636 N N . GLN A 1 84 ? -8.219 -6.32 2.854 1 97.44 84 GLN A N 1
ATOM 637 C CA . GLN A 1 84 ? -8.664 -4.945 3.059 1 97.44 84 GLN A CA 1
ATOM 638 C C . GLN A 1 84 ? -8.078 -4.363 4.344 1 97.44 84 GLN A C 1
ATOM 640 O O . GLN A 1 84 ? -7.664 -3.201 4.371 1 97.44 84 GLN A O 1
ATOM 645 N N . ASP A 1 85 ? -8.055 -5.199 5.363 1 97.25 85 ASP A N 1
ATOM 646 C CA . ASP A 1 85 ? -7.426 -4.781 6.613 1 97.25 85 ASP A CA 1
ATOM 647 C C . ASP A 1 85 ? -5.941 -4.48 6.406 1 97.25 85 ASP A C 1
ATOM 649 O O . ASP A 1 85 ? -5.41 -3.527 6.98 1 97.25 85 ASP A O 1
ATOM 653 N N . CYS A 1 86 ? -5.293 -5.297 5.668 1 98.38 86 CYS A N 1
ATOM 654 C CA . CYS A 1 86 ? -3.877 -5.105 5.379 1 98.38 86 CYS A CA 1
ATOM 655 C C . CYS A 1 86 ? -3.641 -3.787 4.652 1 98.38 86 CYS A C 1
ATOM 657 O O . CYS A 1 86 ? -2.729 -3.037 5.004 1 98.38 86 CYS A O 1
ATOM 659 N N . LEU A 1 87 ? -4.484 -3.531 3.645 1 97.94 87 LEU A N 1
ATOM 660 C CA . LEU A 1 87 ? -4.367 -2.287 2.895 1 97.94 87 LEU A CA 1
ATOM 661 C C . LEU A 1 87 ? -4.613 -1.082 3.797 1 97.94 87 LEU A C 1
ATOM 663 O O . LEU A 1 87 ? -3.873 -0.097 3.738 1 97.94 87 LEU A O 1
ATOM 667 N N . ASP A 1 88 ? -5.598 -1.18 4.641 1 96.56 88 ASP A N 1
ATOM 668 C CA . ASP A 1 88 ? -5.93 -0.086 5.551 1 96.56 88 ASP A CA 1
ATOM 669 C C . ASP A 1 88 ? -4.773 0.207 6.5 1 96.56 88 ASP A C 1
ATOM 671 O O . ASP A 1 88 ? -4.395 1.365 6.688 1 96.56 88 ASP A O 1
ATOM 675 N N . GLU A 1 89 ? -4.238 -0.826 7.102 1 97.44 89 GLU A N 1
ATOM 676 C CA . GLU A 1 89 ? -3.119 -0.675 8.023 1 97.44 89 GLU A CA 1
ATOM 677 C C . GLU A 1 89 ? -1.888 -0.122 7.316 1 97.44 89 GLU A C 1
ATOM 679 O O . GLU A 1 89 ? -1.18 0.727 7.859 1 97.44 89 GLU A O 1
ATOM 684 N N . TYR A 1 90 ? -1.652 -0.609 6.184 1 98.19 90 TYR A N 1
ATOM 685 C CA . TYR A 1 90 ? -0.515 -0.136 5.402 1 98.19 90 TYR A CA 1
ATOM 686 C C . TYR A 1 90 ? -0.64 1.354 5.102 1 98.19 90 TYR A C 1
ATOM 688 O O . TYR A 1 90 ? 0.328 2.104 5.246 1 98.19 90 TYR A O 1
ATOM 696 N N . ARG A 1 91 ? -1.787 1.756 4.621 1 97.12 91 ARG A N 1
ATOM 697 C CA . ARG A 1 91 ? -2.033 3.16 4.309 1 97.12 91 ARG A CA 1
ATOM 698 C C . ARG A 1 91 ? -1.857 4.031 5.547 1 97.12 91 ARG A C 1
ATOM 700 O O . ARG A 1 91 ? -1.201 5.074 5.492 1 97.12 91 ARG A O 1
ATOM 707 N N . ASP A 1 92 ? -2.391 3.566 6.625 1 96.62 92 ASP A N 1
ATOM 708 C CA . ASP A 1 92 ? -2.318 4.344 7.859 1 96.62 92 ASP A CA 1
ATOM 709 C C . ASP A 1 92 ? -0.875 4.473 8.344 1 96.62 92 ASP A C 1
ATOM 711 O O . ASP A 1 92 ? -0.414 5.574 8.648 1 96.62 92 ASP A O 1
ATOM 715 N N . ASN A 1 93 ? -0.22 3.414 8.352 1 96.19 93 ASN A N 1
ATOM 716 C CA . ASN A 1 93 ? 1.166 3.416 8.805 1 96.19 93 ASN A CA 1
ATOM 717 C C . ASN A 1 93 ? 2.057 4.246 7.879 1 96.19 93 ASN A C 1
ATOM 719 O O . ASN A 1 93 ? 2.928 4.98 8.344 1 96.19 93 ASN A O 1
ATOM 723 N N . SER A 1 94 ? 1.823 4.066 6.691 1 97.25 94 SER A N 1
ATOM 724 C CA . SER A 1 94 ? 2.635 4.789 5.719 1 97.25 94 SER A CA 1
ATOM 725 C C . SER A 1 94 ? 2.369 6.289 5.785 1 97.25 94 SER A C 1
ATOM 727 O O . SER A 1 94 ? 3.275 7.094 5.562 1 97.25 94 SER A O 1
ATOM 729 N N . PHE A 1 95 ? 1.082 6.641 6.07 1 98.25 95 PHE A N 1
ATOM 730 C CA . PHE A 1 95 ? 0.738 8.055 6.156 1 98.25 95 PHE A CA 1
ATOM 731 C C . PHE A 1 95 ? 1.582 8.75 7.211 1 98.25 95 PHE A C 1
ATOM 733 O O . PHE A 1 95 ? 2.24 9.758 6.926 1 98.25 95 PHE A O 1
ATOM 740 N N . TRP A 1 96 ? 1.683 8.227 8.383 1 97.62 96 TRP A N 1
ATOM 741 C CA . TRP A 1 96 ? 2.389 8.867 9.484 1 97.62 96 TRP A CA 1
ATOM 742 C C . TRP A 1 96 ? 3.896 8.844 9.25 1 97.62 96 TRP A C 1
ATOM 744 O O . TRP A 1 96 ? 4.582 9.836 9.516 1 97.62 96 TRP A O 1
ATOM 754 N N . ALA A 1 97 ? 4.363 7.773 8.773 1 96.69 97 ALA A N 1
ATOM 755 C CA . ALA A 1 97 ? 5.789 7.688 8.461 1 96.69 97 ALA A CA 1
ATOM 756 C C . ALA A 1 97 ? 6.184 8.734 7.422 1 96.69 97 ALA A C 1
ATOM 758 O O . ALA A 1 97 ? 7.211 9.398 7.566 1 96.69 97 ALA A O 1
ATOM 759 N N . ASP A 1 98 ? 5.371 8.812 6.43 1 97.56 98 ASP A N 1
ATOM 760 C CA . ASP A 1 98 ? 5.648 9.766 5.359 1 97.56 98 ASP A CA 1
ATOM 761 C C . ASP A 1 98 ? 5.531 11.203 5.855 1 97.56 98 ASP A C 1
ATOM 763 O O . ASP A 1 98 ? 6.328 12.062 5.48 1 97.56 98 ASP A O 1
ATOM 767 N N . LEU A 1 99 ? 4.508 11.461 6.648 1 97.88 99 LEU A N 1
ATOM 768 C CA . LEU A 1 99 ? 4.344 12.797 7.211 1 97.88 99 LEU A CA 1
ATOM 769 C C . LEU A 1 99 ? 5.59 13.211 7.988 1 97.88 99 LEU A C 1
ATOM 771 O O . LEU A 1 99 ? 6.133 14.297 7.766 1 97.88 99 LEU A O 1
ATOM 775 N N . VAL A 1 100 ? 6.074 12.352 8.859 1 97.69 100 VAL A N 1
ATOM 776 C CA . VAL A 1 100 ? 7.238 12.609 9.695 1 97.69 100 VAL A CA 1
ATOM 777 C C . VAL A 1 100 ? 8.461 12.867 8.812 1 97.69 100 VAL A C 1
ATOM 779 O O . VAL A 1 100 ? 9.188 13.844 9.008 1 97.69 100 VAL A O 1
ATOM 782 N N . THR A 1 101 ? 8.633 12.062 7.84 1 96.88 101 THR A N 1
ATOM 783 C CA . THR A 1 101 ? 9.789 12.172 6.949 1 96.88 101 THR A CA 1
ATOM 784 C C . THR A 1 101 ? 9.727 13.469 6.141 1 96.88 101 THR A C 1
ATOM 786 O O . THR A 1 101 ? 10.719 14.188 6.039 1 96.88 101 THR A O 1
ATOM 789 N N . ARG A 1 102 ? 8.5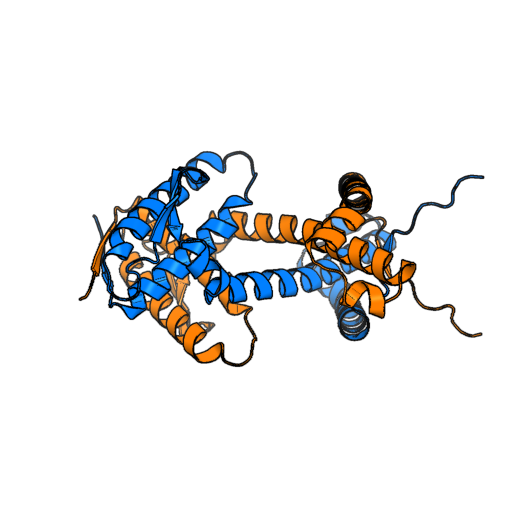86 13.742 5.566 1 96.81 102 ARG A N 1
ATOM 790 C CA . ARG A 1 102 ? 8.422 14.93 4.734 1 96.81 102 ARG A CA 1
ATOM 791 C C . ARG A 1 102 ? 8.594 16.203 5.559 1 96.81 102 ARG A C 1
ATOM 793 O O . ARG A 1 102 ? 9.242 17.156 5.109 1 96.81 102 ARG A O 1
ATOM 800 N N . MET A 1 103 ? 8.023 16.203 6.762 1 96.62 103 MET A N 1
ATOM 801 C CA . MET A 1 103 ? 8.148 17.375 7.637 1 96.62 103 MET A CA 1
ATOM 802 C C . MET A 1 103 ? 9.594 17.562 8.086 1 96.62 103 MET A C 1
ATOM 804 O O . MET A 1 103 ? 10.055 18.703 8.211 1 96.62 103 MET A O 1
ATOM 808 N N . ALA A 1 104 ? 10.273 16.469 8.391 1 97 104 ALA A N 1
ATOM 809 C CA . ALA A 1 104 ? 11.68 16.562 8.758 1 97 104 ALA A CA 1
ATOM 810 C C . ALA A 1 104 ? 12.516 17.125 7.609 1 97 104 ALA A C 1
ATOM 812 O O . ALA A 1 104 ? 13.328 18.031 7.809 1 97 104 ALA A O 1
ATOM 813 N N . ASP A 1 105 ? 12.305 16.625 6.438 1 95.88 105 ASP A N 1
ATOM 814 C CA . ASP A 1 105 ? 13.023 17.094 5.254 1 95.88 105 ASP A CA 1
ATOM 815 C C . ASP A 1 105 ? 12.766 18.578 5.016 1 95.88 105 ASP A C 1
ATOM 817 O O . ASP A 1 105 ? 13.688 19.328 4.691 1 95.88 105 ASP A O 1
ATOM 821 N N . LYS A 1 106 ? 11.547 18.922 5.094 1 95.25 106 LYS A N 1
ATOM 822 C CA . LYS A 1 106 ? 11.172 20.328 4.945 1 95.25 106 LYS A CA 1
ATOM 823 C C . LYS A 1 106 ? 11.93 21.203 5.938 1 95.25 106 LYS A C 1
ATOM 825 O O . LYS A 1 106 ? 12.5 22.219 5.555 1 95.25 106 LYS A O 1
ATOM 830 N N . ALA A 1 107 ? 11.961 20.812 7.172 1 94.94 107 ALA A N 1
ATOM 831 C CA . ALA A 1 107 ? 12.625 21.594 8.219 1 94.94 107 ALA A CA 1
ATOM 832 C C . ALA A 1 107 ? 14.125 21.703 7.957 1 94.94 107 ALA A C 1
ATOM 834 O O . ALA A 1 107 ? 14.711 22.781 8.141 1 94.94 107 ALA A O 1
ATOM 835 N N . ILE A 1 108 ? 14.688 20.641 7.574 1 95.69 108 ILE A N 1
ATOM 836 C CA . ILE A 1 108 ? 16.125 20.625 7.297 1 95.69 108 ILE A CA 1
ATOM 837 C C . ILE A 1 108 ? 16.422 21.5 6.082 1 95.69 108 ILE A C 1
ATOM 839 O O . ILE A 1 108 ? 17.359 22.297 6.102 1 95.69 108 ILE A O 1
ATOM 843 N N . SER A 1 109 ? 15.656 21.375 5.105 1 95.44 109 SER A N 1
ATOM 844 C CA . SER A 1 109 ? 15.82 22.188 3.904 1 95.44 109 SER A CA 1
ATOM 845 C C . SER A 1 109 ? 15.672 23.672 4.219 1 95.44 109 SER A C 1
ATOM 847 O O . SER A 1 109 ? 16.422 24.5 3.703 1 95.44 109 SER A O 1
ATOM 849 N N . GLU A 1 110 ? 14.695 23.969 5.047 1 94.19 110 GLU A N 1
ATOM 850 C CA . GLU A 1 110 ? 14.469 25.359 5.457 1 94.19 110 GLU A CA 1
ATOM 851 C C . GLU A 1 110 ? 15.641 25.891 6.277 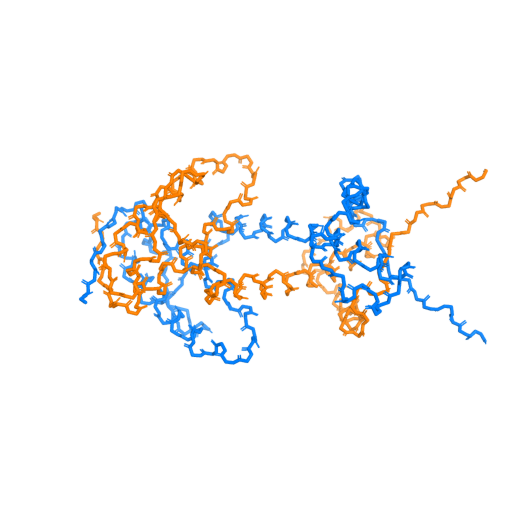1 94.19 110 GLU A C 1
ATOM 853 O O . GLU A 1 110 ? 16 27.062 6.168 1 94.19 110 GLU A O 1
ATOM 858 N N . HIS A 1 111 ? 16.203 25.047 7 1 94.56 111 HIS A N 1
ATOM 859 C CA . HIS A 1 111 ? 17.266 25.453 7.914 1 94.56 111 HIS A CA 1
ATOM 860 C C . HIS A 1 111 ? 18.609 25.531 7.199 1 94.56 111 HIS A C 1
ATOM 862 O O . HIS A 1 111 ? 19.359 26.484 7.391 1 94.56 111 HIS A O 1
ATOM 868 N N . LEU A 1 112 ? 18.906 24.578 6.367 1 94.5 112 LEU A N 1
ATOM 869 C CA . LEU A 1 112 ? 20.234 24.469 5.773 1 94.5 112 LEU A CA 1
ATOM 870 C C . LEU A 1 112 ? 20.25 25.031 4.355 1 94.5 112 LEU A C 1
ATOM 872 O O . LEU A 1 112 ? 21.312 25.266 3.783 1 94.5 112 LEU A O 1
ATOM 876 N N . GLY A 1 113 ? 19.047 25.312 3.85 1 94.62 113 GLY A N 1
ATOM 877 C CA . GLY A 1 113 ? 18.922 25.766 2.475 1 94.62 113 GLY A CA 1
ATOM 878 C C . GLY A 1 113 ? 18.641 24.656 1.493 1 94.62 113 GLY A C 1
ATOM 879 O O . GLY A 1 113 ? 19.203 23.562 1.607 1 94.62 113 GLY A O 1
ATOM 880 N N . PRO A 1 114 ? 17.75 24.906 0.503 1 93.25 114 PRO A N 1
ATOM 881 C CA . PRO A 1 114 ? 17.297 23.875 -0.436 1 93.25 114 PRO A CA 1
ATOM 882 C C . PRO A 1 114 ? 18.438 23.281 -1.24 1 93.25 114 PRO A C 1
ATOM 884 O O . PRO A 1 114 ? 18.453 22.062 -1.494 1 93.25 114 PRO A O 1
ATOM 887 N N . GLU A 1 115 ? 19.469 24.094 -1.594 1 94.62 115 GLU A N 1
ATOM 888 C CA . GLU A 1 115 ? 20.578 23.625 -2.402 1 94.62 115 GLU A CA 1
ATOM 889 C C . GLU A 1 115 ? 21.438 22.609 -1.63 1 94.62 115 GLU A C 1
ATOM 891 O O . GLU A 1 115 ? 21.797 21.562 -2.162 1 94.62 115 GLU A O 1
ATOM 896 N N . TYR A 1 116 ? 21.719 23 -0.485 1 93.81 116 TYR A N 1
ATOM 897 C CA . TYR A 1 116 ? 22.516 22.109 0.341 1 93.81 116 TYR A CA 1
ATOM 898 C C . TYR A 1 116 ? 21.781 20.797 0.597 1 93.81 116 TYR A C 1
ATOM 900 O O . TYR A 1 116 ? 22.359 19.719 0.473 1 93.81 116 TYR A O 1
ATOM 908 N N . PHE A 1 117 ? 20.547 20.859 0.908 1 94.25 117 PHE A N 1
ATOM 909 C CA . PHE A 1 117 ? 19.719 19.703 1.212 1 94.25 117 PHE A CA 1
ATOM 910 C C . PHE A 1 117 ? 19.672 18.734 0.025 1 94.25 117 PHE A C 1
ATOM 912 O O . PHE A 1 117 ? 19.812 17.531 0.193 1 94.25 117 PHE A O 1
ATOM 919 N N . GLU A 1 118 ? 19.5 19.266 -1.105 1 93.06 118 GLU A N 1
ATOM 920 C CA . GLU A 1 118 ? 19.359 18.453 -2.314 1 93.06 118 GLU A CA 1
ATOM 921 C C . GLU A 1 118 ? 20.656 17.703 -2.623 1 93.06 118 GLU A C 1
ATOM 923 O O . GLU A 1 118 ? 20.609 16.625 -3.229 1 93.06 118 GLU A O 1
ATOM 928 N N . ASN A 1 119 ? 21.75 18.203 -2.146 1 93.88 119 ASN A N 1
ATOM 929 C CA . ASN A 1 119 ? 23.047 17.609 -2.455 1 93.88 119 ASN A CA 1
ATOM 930 C C . ASN A 1 119 ? 23.594 16.797 -1.284 1 93.88 119 ASN A C 1
ATOM 932 O O . ASN A 1 119 ? 24.656 16.203 -1.38 1 93.88 119 ASN A O 1
ATOM 936 N N . MET A 1 120 ? 22.844 16.828 -0.277 1 93.44 120 MET A N 1
ATOM 937 C CA . MET A 1 120 ? 23.25 16.062 0.897 1 93.44 120 MET A CA 1
ATOM 938 C C . MET A 1 120 ? 23.188 14.562 0.623 1 93.44 120 MET A C 1
ATOM 940 O O . MET A 1 120 ? 22.172 14.055 0.154 1 93.44 120 MET A O 1
ATOM 944 N N . PRO A 1 121 ? 24.312 13.867 0.899 1 94 121 PRO A N 1
ATOM 945 C CA . PRO A 1 121 ? 24.25 12.414 0.756 1 94 121 PRO A CA 1
ATOM 946 C C . PRO A 1 121 ? 23.188 11.781 1.646 1 94 121 PRO A C 1
ATOM 948 O O . PRO A 1 121 ? 22.922 12.273 2.744 1 94 121 PRO A O 1
ATOM 951 N N . GLU A 1 122 ? 22.625 10.703 1.248 1 90.44 122 GLU A N 1
ATOM 952 C CA . GLU A 1 122 ? 21.531 10.031 1.937 1 90.44 122 GLU A CA 1
ATOM 953 C C . GLU A 1 122 ? 21.891 9.727 3.387 1 90.44 122 GLU A C 1
ATOM 955 O O . GLU A 1 122 ? 21.078 9.93 4.289 1 90.44 122 GLU A O 1
ATOM 960 N N . GLU A 1 123 ? 23.031 9.211 3.578 1 92.44 123 GLU A N 1
ATOM 961 C CA . GLU A 1 123 ? 23.453 8.859 4.93 1 92.44 123 GLU A CA 1
ATOM 962 C C . GLU A 1 123 ? 23.484 10.086 5.836 1 92.44 123 GLU A C 1
ATOM 964 O O . GLU A 1 123 ? 23.094 10.016 7 1 92.44 123 GLU A O 1
ATOM 969 N N . GLU A 1 124 ? 24.031 11.164 5.352 1 93.81 124 GLU A N 1
ATOM 970 C CA . GLU A 1 124 ? 24.062 12.414 6.105 1 93.81 124 GLU A CA 1
ATOM 971 C C . GLU A 1 124 ? 22.641 12.93 6.363 1 93.81 124 GLU A C 1
ATOM 973 O O . GLU A 1 124 ? 22.344 13.422 7.453 1 93.81 124 GLU A O 1
ATOM 978 N N . ARG A 1 125 ? 21.766 12.852 5.387 1 93.5 125 ARG A N 1
ATOM 979 C CA . ARG A 1 125 ? 20.375 13.266 5.539 1 93.5 125 ARG A CA 1
ATOM 980 C C . ARG A 1 125 ? 19.688 12.484 6.66 1 93.5 125 ARG A C 1
ATOM 982 O O . ARG A 1 125 ? 18.984 13.07 7.488 1 93.5 125 ARG A O 1
ATOM 989 N N . ARG A 1 126 ? 19.906 11.195 6.688 1 93.19 126 ARG A N 1
ATOM 990 C CA . ARG A 1 126 ? 19.297 10.336 7.703 1 93.19 126 ARG A CA 1
ATOM 991 C C . ARG A 1 126 ? 19.781 10.711 9.102 1 93.19 126 ARG A C 1
ATOM 993 O O . ARG A 1 126 ? 19 10.781 10.039 1 93.19 126 ARG A O 1
ATOM 1000 N N . ARG A 1 127 ? 21.016 10.984 9.227 1 93.56 127 ARG A N 1
ATOM 1001 C CA . ARG A 1 127 ? 21.609 11.352 10.508 1 93.56 127 ARG A CA 1
ATOM 1002 C C . ARG A 1 127 ? 21.062 12.695 10.992 1 93.56 127 ARG A C 1
ATOM 1004 O O . ARG A 1 127 ? 20.734 12.852 12.172 1 93.56 127 ARG A O 1
ATOM 1011 N N . THR A 1 128 ? 21.031 13.594 10.078 1 93.25 128 THR A N 1
ATOM 1012 C CA . THR A 1 128 ? 20.562 14.938 10.406 1 93.25 128 THR A CA 1
ATOM 1013 C C . THR A 1 128 ? 19.094 14.914 10.805 1 93.25 128 THR A C 1
ATOM 1015 O O . THR A 1 128 ? 18.672 15.68 11.68 1 93.25 128 THR A O 1
ATOM 1018 N N . ALA A 1 129 ? 18.312 13.992 10.211 1 95.94 129 ALA A N 1
ATOM 1019 C CA . ALA A 1 129 ? 16.875 13.969 10.375 1 95.94 129 ALA A CA 1
ATOM 1020 C C . ALA A 1 129 ? 16.469 13.156 11.602 1 95.94 129 ALA A C 1
ATOM 1022 O O . ALA A 1 129 ? 15.344 13.273 12.094 1 95.94 129 ALA A O 1
ATOM 1023 N N . GLU A 1 130 ? 17.344 12.359 12.102 1 96.44 130 GLU A N 1
ATOM 1024 C CA . GLU A 1 130 ? 17.016 11.32 13.07 1 96.44 130 GLU A CA 1
ATOM 1025 C C . GLU A 1 130 ? 16.312 11.906 14.297 1 96.44 130 GLU A C 1
ATOM 1027 O O . GLU A 1 130 ? 15.227 11.477 14.664 1 96.44 130 GLU A O 1
ATOM 1032 N N . ALA A 1 131 ? 16.984 12.852 14.969 1 94.06 131 ALA A N 1
ATOM 1033 C CA . ALA A 1 131 ? 16.438 13.445 16.188 1 94.06 131 ALA A CA 1
ATOM 1034 C C . ALA A 1 131 ? 15.117 14.156 15.898 1 94.06 131 ALA A C 1
ATOM 1036 O O . ALA A 1 131 ? 14.172 14.086 16.688 1 94.06 131 ALA A O 1
ATOM 1037 N N . LEU A 1 132 ? 15.078 14.883 14.828 1 95.88 132 LEU A N 1
ATOM 1038 C CA . LEU A 1 132 ? 13.875 15.609 14.438 1 95.88 132 LEU A CA 1
ATOM 1039 C C . LEU A 1 132 ? 12.727 14.641 14.164 1 95.88 132 LEU A C 1
ATOM 1041 O O . LEU A 1 132 ? 11.594 14.875 14.602 1 95.88 132 LEU A O 1
ATOM 1045 N N . GLU A 1 133 ? 12.961 13.547 13.445 1 97.75 133 GLU A N 1
ATOM 1046 C CA . GLU A 1 133 ? 11.938 12.555 13.141 1 97.75 133 GLU A CA 1
ATOM 1047 C C . GLU A 1 133 ? 11.391 11.922 14.414 1 97.75 133 GLU A C 1
ATOM 1049 O O . GLU A 1 133 ? 10.188 11.656 14.516 1 97.75 133 GLU A O 1
ATOM 1054 N N . LYS A 1 134 ? 12.266 11.656 15.312 1 97.38 134 LYS A N 1
ATOM 1055 C CA . LYS A 1 134 ? 11.812 11.102 16.594 1 97.38 134 LYS A CA 1
ATOM 1056 C C . LYS A 1 134 ? 10.844 12.047 17.281 1 97.38 134 LYS A C 1
ATOM 1058 O O . LYS A 1 134 ? 9.805 11.609 17.797 1 97.38 134 LYS A O 1
ATOM 1063 N N . SER A 1 135 ? 11.219 13.305 17.312 1 96.06 135 SER A N 1
ATOM 1064 C CA . SER A 1 135 ? 10.352 14.312 17.922 1 96.06 135 SER A CA 1
ATOM 1065 C C . SER A 1 135 ? 9.023 14.414 17.188 1 96.06 135 SER A C 1
ATOM 1067 O O . SER A 1 135 ? 7.965 14.508 17.812 1 96.06 135 SER A O 1
ATOM 1069 N N . LEU A 1 136 ? 9.031 14.391 15.93 1 96.44 136 LEU A N 1
ATOM 1070 C CA . LEU A 1 136 ? 7.832 14.484 15.109 1 96.44 136 LEU A CA 1
ATOM 1071 C C . LEU A 1 136 ? 6.953 13.25 15.281 1 96.44 136 LEU A C 1
ATOM 1073 O O . LEU A 1 136 ? 5.727 13.352 15.289 1 96.44 136 LEU A O 1
ATOM 1077 N N . TRP A 1 137 ? 7.605 12.117 15.359 1 97.31 137 TRP A N 1
ATOM 1078 C CA . TRP A 1 137 ? 6.855 10.891 15.625 1 97.31 137 TRP A CA 1
ATOM 1079 C C . TRP A 1 137 ? 6.074 11 16.938 1 97.31 137 TRP A C 1
ATOM 1081 O O . TRP A 1 137 ? 4.918 10.578 17.016 1 97.31 137 TRP A O 1
ATOM 1091 N N . GLN A 1 138 ? 6.723 11.516 17.953 1 96.5 138 GLN A N 1
ATOM 1092 C CA . GLN A 1 138 ? 6.07 11.695 19.25 1 96.5 138 GLN A CA 1
ATOM 1093 C C . GLN A 1 138 ? 4.902 12.672 19.141 1 96.5 138 GLN A C 1
ATOM 1095 O O . GLN A 1 138 ? 3.844 12.445 19.734 1 96.5 138 GLN A O 1
ATOM 1100 N N . GLU A 1 139 ? 5.098 13.758 18.438 1 95.25 139 GLU A N 1
ATOM 1101 C CA . GLU A 1 139 ? 4.039 14.734 18.188 1 95.25 139 GLU A CA 1
ATOM 1102 C C . GLU A 1 139 ? 2.836 14.07 17.516 1 95.25 139 GLU A C 1
ATOM 1104 O O . GLU A 1 139 ? 1.698 14.25 17.953 1 95.25 139 GLU A O 1
ATOM 1109 N N . CYS A 1 140 ? 3.068 13.242 16.531 1 96.06 140 CYS A N 1
ATOM 1110 C CA . CYS A 1 140 ? 2.01 12.578 15.773 1 96.06 140 CYS A CA 1
ATOM 1111 C C . CYS A 1 140 ? 1.316 11.523 16.625 1 96.06 140 CYS A C 1
ATOM 1113 O O . CYS A 1 140 ? 0.098 11.352 16.547 1 96.06 140 CYS A O 1
ATOM 1115 N N . ALA A 1 141 ? 2.152 10.797 17.359 1 95.19 141 ALA A N 1
ATOM 1116 C CA . ALA A 1 141 ? 1.597 9.75 18.219 1 95.19 141 ALA A CA 1
ATOM 1117 C C . ALA A 1 141 ? 0.674 10.336 19.281 1 95.19 141 ALA A C 1
ATOM 1119 O O . ALA A 1 141 ? -0.35 9.742 19.625 1 95.19 141 ALA A O 1
ATOM 1120 N N . ARG A 1 142 ? 0.99 11.5 19.719 1 95 142 ARG A N 1
ATOM 1121 C CA . ARG A 1 142 ? 0.271 12.109 20.844 1 95 142 ARG A CA 1
ATOM 1122 C C . ARG A 1 142 ? -0.959 12.867 20.344 1 95 142 ARG A C 1
ATOM 1124 O O . ARG A 1 142 ? -2.014 12.828 20.984 1 95 142 ARG A O 1
ATOM 1131 N N . TYR A 1 143 ? -0.85 13.547 19.203 1 94.31 143 TYR A N 1
ATOM 1132 C CA . TYR A 1 143 ? -1.89 14.516 18.875 1 94.31 143 TYR A CA 1
ATOM 1133 C C . TYR A 1 143 ? -2.525 14.195 17.531 1 94.31 143 TYR A C 1
ATOM 1135 O O . TYR A 1 143 ? -3.527 14.805 17.156 1 94.31 143 TYR A O 1
ATOM 1143 N N . GLY A 1 144 ? -1.943 13.219 16.828 1 94.12 144 GLY A N 1
ATOM 1144 C CA . GLY A 1 144 ? -2.477 12.875 15.516 1 94.12 144 GLY A CA 1
ATOM 1145 C C . GLY A 1 144 ? -2.529 14.055 14.562 1 94.12 144 GLY A C 1
ATOM 1146 O O . GLY A 1 144 ? -1.539 14.766 14.398 1 94.12 144 GLY A O 1
ATOM 1147 N N . ILE A 1 145 ? -3.652 14.195 14.031 1 94.25 145 ILE A N 1
ATOM 1148 C CA . ILE A 1 145 ? -3.836 15.203 13 1 94.25 145 ILE A CA 1
ATOM 1149 C C . ILE A 1 145 ? -4.223 16.531 13.641 1 94.25 145 ILE A C 1
ATOM 1151 O O . ILE A 1 145 ? -4.199 17.578 12.977 1 94.25 145 ILE A O 1
ATOM 1155 N N . AS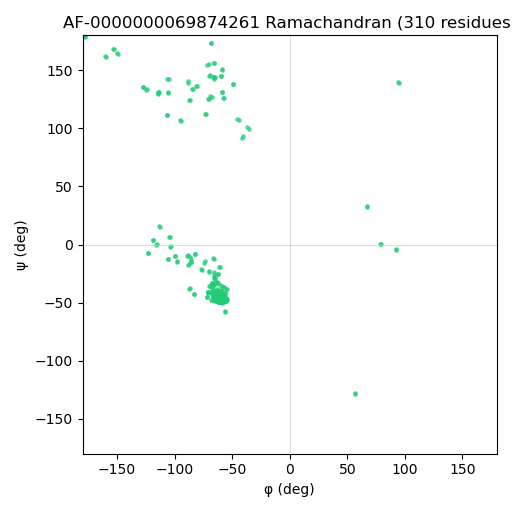P A 1 146 ? -4.496 16.578 14.859 1 93.06 146 ASP A N 1
ATOM 1156 C CA . ASP A 1 146 ? -5.172 17.688 15.516 1 93.06 146 ASP A CA 1
ATOM 1157 C C . ASP A 1 146 ? -4.305 18.953 15.492 1 93.06 146 ASP A C 1
ATOM 1159 O O . ASP A 1 146 ? -4.828 20.062 15.414 1 93.06 146 ASP A O 1
ATOM 1163 N N . ARG A 1 147 ? -3.025 18.75 15.477 1 93.56 147 ARG A N 1
ATOM 1164 C CA . ARG A 1 147 ? -2.156 19.922 15.555 1 93.56 147 ARG A CA 1
ATOM 1165 C C . ARG A 1 147 ? -1.542 20.25 14.195 1 93.56 147 ARG A C 1
ATOM 1167 O O . ARG A 1 147 ? -0.72 21.156 14.078 1 93.56 147 ARG A O 1
ATOM 1174 N N . LEU A 1 148 ? -1.96 19.562 13.234 1 94.81 148 LEU A N 1
ATOM 1175 C CA . LEU A 1 148 ? -1.487 19.828 11.875 1 94.81 148 LEU A CA 1
ATOM 1176 C C . LEU A 1 148 ? -2.35 20.875 11.195 1 94.81 148 LEU A C 1
ATOM 1178 O O . LEU A 1 148 ? -3.574 20.875 11.336 1 94.81 148 LEU A O 1
ATOM 1182 N N . GLY A 1 149 ? -1.686 21.797 10.445 1 93.12 149 GLY A N 1
ATOM 1183 C CA . GLY A 1 149 ? -2.4 22.812 9.695 1 93.12 149 GLY A CA 1
ATOM 1184 C C . GLY A 1 149 ? -1.579 23.406 8.57 1 93.12 149 GLY A C 1
ATOM 1185 O O . GLY A 1 149 ? -0.37 23.188 8.484 1 93.12 149 GLY A O 1
ATOM 1186 N N . PHE A 1 150 ? -2.299 24.047 7.621 1 90.56 150 PHE A N 1
ATOM 1187 C CA . PHE A 1 150 ? -1.619 24.797 6.566 1 90.56 150 PHE A CA 1
ATOM 1188 C C . PHE A 1 150 ? -1.32 26.219 7.016 1 90.56 150 PHE A C 1
ATOM 1190 O O . PHE A 1 150 ? -2.205 26.922 7.516 1 90.56 150 PHE A O 1
ATOM 1197 N N . ILE A 1 151 ? -0.054 26.547 6.918 1 82.88 151 ILE A N 1
ATOM 1198 C CA . ILE A 1 151 ? 0.382 27.891 7.285 1 82.88 151 ILE A CA 1
ATOM 1199 C C . ILE A 1 151 ? 0.432 28.766 6.039 1 82.88 151 ILE A C 1
ATOM 1201 O O . ILE A 1 151 ? 1.166 28.484 5.094 1 82.88 151 ILE A O 1
ATOM 1205 N N . LEU A 1 152 ? -0.489 29.672 5.879 1 75.25 152 LEU A N 1
ATOM 1206 C CA . LEU A 1 152 ? -0.586 30.578 4.738 1 75.25 152 LEU A CA 1
ATOM 1207 C C . LEU A 1 152 ? 0.301 31.812 4.941 1 75.25 152 LEU A C 1
ATOM 1209 O O . LEU A 1 152 ? 0.515 32.25 6.074 1 75.25 152 LEU A O 1
ATOM 1213 N N . PRO A 1 153 ? 1.118 32.188 3.816 1 66.56 153 PRO A N 1
ATOM 1214 C CA . PRO A 1 153 ? 1.911 33.406 3.922 1 66.56 153 PRO A CA 1
ATOM 1215 C C . PRO A 1 153 ? 1.094 34.594 4.414 1 66.56 153 PRO A C 1
ATOM 1217 O O . PRO A 1 153 ? -0.127 34.625 4.242 1 66.56 153 PRO A O 1
ATOM 1220 N N . PRO A 1 154 ? 1.755 35.406 5.363 1 56.41 154 PRO A N 1
ATOM 1221 C CA . PRO A 1 154 ? 1.059 36.625 5.816 1 56.41 154 PRO A CA 1
ATOM 1222 C C . PRO A 1 154 ? 0.424 37.406 4.672 1 56.41 154 PRO A C 1
ATOM 1224 O O . PRO A 1 154 ? 0.943 37.406 3.553 1 56.41 154 PRO A O 1
ATOM 1227 N N . SER A 1 155 ? -0.919 37.344 4.594 1 48.97 155 SER A N 1
ATOM 1228 C CA . SER A 1 155 ? -1.543 38.25 3.635 1 48.97 155 SER A CA 1
ATOM 1229 C C . SER A 1 155 ? -0.788 39.594 3.551 1 48.97 155 SER A C 1
ATOM 1231 O O . SER A 1 155 ? -0.422 40.156 4.578 1 48.97 155 SER A O 1
ATOM 1233 N N . ASP A 1 156 ? 0.05 39.781 2.555 1 42.72 156 ASP A N 1
ATOM 1234 C CA . ASP A 1 156 ? 0.351 41.188 2.385 1 42.72 156 ASP A CA 1
ATOM 1235 C C . ASP A 1 156 ? -0.904 42.031 2.564 1 42.72 156 ASP A C 1
ATOM 1237 O O . ASP A 1 156 ? -1.907 41.812 1.881 1 42.72 156 ASP A O 1
ATOM 1241 N N . GLY A 1 157 ? -1.228 42.562 3.73 1 32.44 157 GLY A N 1
ATOM 1242 C CA . GLY A 1 157 ? -2.033 43.75 3.785 1 32.44 157 GLY A CA 1
ATOM 1243 C C . GLY A 1 157 ? -1.537 44.844 2.855 1 32.44 157 GLY A C 1
ATOM 1244 O O . GLY A 1 157 ? -0.369 44.844 2.463 1 32.44 157 GLY A O 1
ATOM 1245 N N . MET B 1 1 ? -10.727 -29.438 -3.209 1 79.06 1 MET B N 1
ATOM 1246 C CA . MET B 1 1 ? -9.773 -30.031 -4.137 1 79.06 1 MET B CA 1
ATOM 1247 C C . MET B 1 1 ? -8.664 -29.047 -4.492 1 79.06 1 MET B C 1
ATOM 1249 O O . MET B 1 1 ? -8.891 -27.844 -4.527 1 79.06 1 MET B O 1
ATOM 1253 N N . PRO B 1 2 ? -7.469 -29.578 -4.598 1 89.38 2 PRO B N 1
ATOM 1254 C CA . PRO B 1 2 ? -6.371 -28.688 -4.957 1 89.38 2 PRO B CA 1
ATOM 1255 C C . PRO B 1 2 ? -6.516 -28.109 -6.367 1 89.38 2 PRO B C 1
ATOM 1257 O O . PRO B 1 2 ? -7.16 -28.719 -7.223 1 89.38 2 PRO B O 1
ATOM 1260 N N . VAL B 1 3 ? -6.113 -26.844 -6.594 1 96.06 3 VAL B N 1
ATOM 1261 C CA . VAL B 1 3 ? -6.121 -26.188 -7.898 1 96.06 3 VAL B CA 1
ATOM 1262 C C . VAL B 1 3 ? -4.691 -26.062 -8.43 1 96.06 3 VAL B C 1
ATOM 1264 O O . VAL B 1 3 ? -3.752 -25.859 -7.656 1 96.06 3 VAL B O 1
ATOM 1267 N N . THR B 1 4 ? -4.594 -26.25 -9.75 1 97.62 4 THR B N 1
ATOM 1268 C CA . THR B 1 4 ? -3.285 -26.172 -10.391 1 97.62 4 THR B CA 1
ATOM 1269 C C . THR B 1 4 ? -3.219 -24.984 -11.352 1 97.62 4 THR B C 1
ATOM 1271 O O . THR B 1 4 ? -4.109 -24.812 -12.188 1 97.62 4 THR B O 1
ATOM 1274 N N . LEU B 1 5 ? -2.164 -24.203 -11.188 1 98.12 5 LEU B N 1
ATOM 1275 C CA . LEU B 1 5 ? -1.949 -23.047 -12.047 1 98.12 5 LEU B CA 1
ATOM 1276 C C . LEU B 1 5 ? -0.713 -23.234 -12.922 1 98.12 5 LEU B C 1
ATOM 1278 O O . LEU B 1 5 ? 0.344 -23.641 -12.43 1 98.12 5 LEU B O 1
ATOM 1282 N N . LYS B 1 6 ? -0.873 -22.984 -14.188 1 97.88 6 LYS B N 1
ATOM 1283 C CA . LYS B 1 6 ? 0.25 -23 -15.117 1 97.88 6 LYS B CA 1
ATOM 1284 C C . LYS B 1 6 ? 0.653 -21.594 -15.523 1 97.88 6 LYS B C 1
ATOM 1286 O O . LYS B 1 6 ? -0.192 -20.797 -15.93 1 97.88 6 LYS B O 1
ATOM 1291 N N . LEU B 1 7 ? 1.931 -21.328 -15.438 1 98.19 7 LEU B N 1
ATOM 1292 C CA . LEU B 1 7 ? 2.416 -19.984 -15.703 1 98.19 7 LEU B CA 1
ATOM 1293 C C . LEU B 1 7 ? 3.545 -20 -16.734 1 98.19 7 LEU B C 1
ATOM 1295 O O . LEU B 1 7 ? 4.418 -20.875 -16.672 1 98.19 7 LEU B O 1
ATOM 1299 N N . SER B 1 8 ? 3.424 -19.047 -17.672 1 97.31 8 SER B N 1
ATOM 1300 C 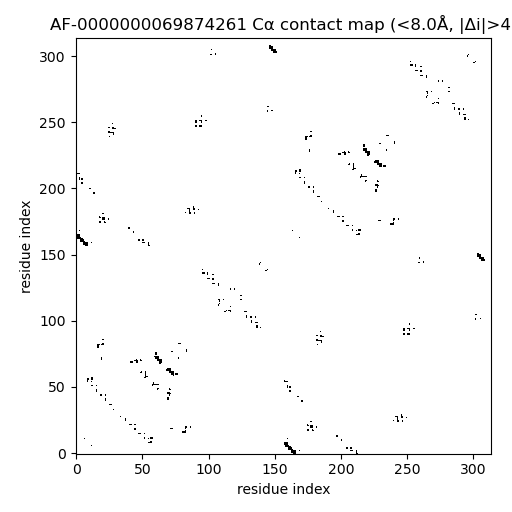CA . SER B 1 8 ? 4.59 -18.781 -18.5 1 97.31 8 SER B CA 1
ATOM 1301 C C . SER B 1 8 ? 5.715 -18.141 -17.703 1 97.31 8 SER B C 1
ATOM 1303 O O . SER B 1 8 ? 5.52 -17.766 -16.547 1 97.31 8 SER B O 1
ATOM 1305 N N . ASP B 1 9 ? 6.855 -18 -18.359 1 96.94 9 ASP B N 1
ATOM 1306 C CA . ASP B 1 9 ? 8 -17.375 -17.703 1 96.94 9 ASP B CA 1
ATOM 1307 C C . ASP B 1 9 ? 7.699 -15.93 -17.328 1 96.94 9 ASP B C 1
ATOM 1309 O O . ASP B 1 9 ? 8.055 -15.477 -16.25 1 96.94 9 ASP B O 1
ATOM 1313 N N . GLU B 1 10 ? 7.039 -15.211 -18.172 1 97.12 10 GLU B N 1
ATOM 1314 C CA . GLU B 1 10 ? 6.672 -13.82 -17.922 1 97.12 10 GLU B CA 1
ATOM 1315 C C . GLU B 1 10 ? 5.645 -13.719 -16.797 1 97.12 10 GLU B C 1
ATOM 1317 O O . GLU B 1 10 ? 5.75 -12.844 -15.938 1 97.12 10 GLU B O 1
ATOM 1322 N N . GLU B 1 11 ? 4.758 -14.617 -16.859 1 98.31 11 GLU B N 1
ATOM 1323 C CA . GLU B 1 11 ? 3.725 -14.617 -15.82 1 98.31 11 GLU B CA 1
ATOM 1324 C C . GLU B 1 11 ? 4.305 -14.984 -14.461 1 98.31 11 GLU B C 1
ATOM 1326 O O . GLU B 1 11 ? 3.854 -14.477 -13.43 1 98.31 11 GLU B O 1
ATOM 1331 N N . ALA B 1 12 ? 5.266 -15.844 -14.469 1 98.5 12 ALA B N 1
ATOM 1332 C CA . ALA B 1 12 ? 5.941 -16.203 -13.227 1 98.5 12 ALA B CA 1
ATOM 1333 C C . ALA B 1 12 ? 6.613 -14.984 -12.594 1 98.5 12 ALA B C 1
ATOM 1335 O O . ALA B 1 12 ? 6.52 -14.773 -11.383 1 98.5 12 ALA B O 1
ATOM 1336 N N . ARG B 1 13 ? 7.266 -14.234 -13.398 1 98.12 13 ARG B N 1
ATOM 1337 C CA . ARG B 1 13 ? 7.891 -13.016 -12.906 1 98.12 13 ARG B CA 1
ATOM 1338 C C . ARG B 1 13 ? 6.848 -12.055 -12.336 1 98.12 13 ARG B C 1
ATOM 1340 O O . ARG B 1 13 ? 7.023 -11.516 -11.242 1 98.12 13 ARG B O 1
ATOM 1347 N N . ASP B 1 14 ? 5.789 -11.859 -13.078 1 98.5 14 ASP B N 1
ATOM 1348 C CA . ASP B 1 14 ? 4.742 -10.945 -12.633 1 98.5 14 ASP B CA 1
ATOM 1349 C C . ASP B 1 14 ? 4.117 -11.422 -11.328 1 98.5 14 ASP B C 1
ATOM 1351 O O . ASP B 1 14 ? 3.893 -10.625 -10.414 1 98.5 14 ASP B O 1
ATOM 1355 N N . LEU B 1 15 ? 3.852 -12.719 -11.219 1 98.81 15 LEU B N 1
ATOM 1356 C CA . LEU B 1 15 ? 3.291 -13.258 -9.984 1 98.81 15 LEU B CA 1
ATOM 1357 C C . LEU B 1 15 ? 4.246 -13.047 -8.812 1 98.81 15 LEU B C 1
ATOM 1359 O O . LEU B 1 15 ? 3.822 -12.648 -7.723 1 98.81 15 LEU B O 1
ATOM 1363 N N . ALA B 1 16 ? 5.48 -13.328 -9.023 1 98.81 16 ALA B N 1
ATOM 1364 C CA . ALA B 1 16 ? 6.461 -13.141 -7.957 1 98.81 16 ALA B CA 1
ATOM 1365 C C . ALA B 1 16 ? 6.449 -11.703 -7.449 1 98.81 16 ALA B C 1
ATOM 1367 O O . ALA B 1 16 ? 6.508 -11.461 -6.242 1 98.81 16 ALA B O 1
ATOM 1368 N N . GLU B 1 17 ? 6.359 -10.75 -8.336 1 98.75 17 GLU B N 1
ATOM 1369 C CA . GLU B 1 17 ? 6.316 -9.344 -7.949 1 98.75 17 GLU B CA 1
ATOM 1370 C C . GLU B 1 17 ? 5.016 -9.016 -7.219 1 98.75 17 GLU B C 1
ATOM 1372 O O . GLU B 1 17 ? 5.02 -8.242 -6.258 1 98.75 17 GLU B O 1
ATOM 1377 N N . MET B 1 18 ? 3.926 -9.609 -7.629 1 98.88 18 MET B N 1
ATOM 1378 C CA . MET B 1 18 ? 2.648 -9.406 -6.949 1 98.88 18 MET B CA 1
ATOM 1379 C C . MET B 1 18 ? 2.691 -9.961 -5.531 1 98.88 18 MET B C 1
ATOM 1381 O O . MET B 1 18 ? 2.205 -9.32 -4.594 1 98.88 18 MET B O 1
ATOM 1385 N N . LEU B 1 19 ? 3.277 -11.117 -5.414 1 98.88 19 LEU B N 1
ATOM 1386 C CA . LEU B 1 19 ? 3.424 -11.727 -4.098 1 98.88 19 LEU B CA 1
ATOM 1387 C C . LEU B 1 19 ? 4.254 -10.844 -3.178 1 98.88 19 LEU B C 1
ATOM 1389 O O . LEU B 1 19 ? 3.91 -10.656 -2.008 1 98.88 19 LEU B O 1
ATOM 1393 N N . SER B 1 20 ? 5.301 -10.281 -3.693 1 98.56 20 SER B N 1
ATOM 1394 C CA . SER B 1 20 ? 6.156 -9.398 -2.914 1 98.56 20 SER B CA 1
ATOM 1395 C C . SER B 1 20 ? 5.418 -8.125 -2.516 1 98.56 20 SER B C 1
ATOM 1397 O O . SER B 1 20 ? 5.578 -7.629 -1.398 1 98.56 20 SER B O 1
ATOM 1399 N N . THR B 1 21 ? 4.621 -7.598 -3.418 1 98.75 21 THR B N 1
ATOM 1400 C CA . THR B 1 21 ? 3.783 -6.445 -3.113 1 98.75 21 THR B CA 1
ATOM 1401 C C . THR B 1 21 ? 2.838 -6.75 -1.957 1 98.75 21 THR B C 1
ATOM 1403 O O . THR B 1 21 ? 2.773 -5.996 -0.984 1 98.75 21 THR B O 1
ATOM 1406 N N . ALA B 1 22 ? 2.166 -7.863 -2.088 1 98.81 22 ALA B N 1
ATOM 1407 C CA . ALA B 1 22 ? 1.191 -8.258 -1.073 1 98.81 22 ALA B CA 1
ATOM 1408 C C . ALA B 1 22 ? 1.866 -8.484 0.276 1 98.81 22 ALA B C 1
ATOM 1410 O O . ALA B 1 22 ? 1.338 -8.094 1.317 1 98.81 22 ALA B O 1
ATOM 1411 N N . ALA B 1 23 ? 3.018 -9.141 0.253 1 97.94 23 ALA B N 1
ATOM 1412 C CA . ALA B 1 23 ? 3.754 -9.406 1.487 1 97.94 23 ALA B CA 1
ATOM 1413 C C . ALA B 1 23 ? 4.164 -8.102 2.168 1 97.94 23 ALA B C 1
ATOM 1415 O O . ALA B 1 23 ? 4.055 -7.977 3.391 1 97.94 23 ALA B O 1
ATOM 1416 N N . THR B 1 24 ? 4.629 -7.148 1.396 1 97.81 24 THR B N 1
ATOM 1417 C CA . THR B 1 24 ? 5.027 -5.848 1.925 1 97.81 24 THR B CA 1
ATOM 1418 C C . THR B 1 24 ? 3.848 -5.145 2.588 1 97.81 24 THR B C 1
ATOM 1420 O O . THR B 1 24 ? 3.965 -4.645 3.709 1 97.81 24 THR B O 1
ATOM 1423 N N . VAL B 1 25 ? 2.727 -5.156 1.954 1 98.56 25 VAL B N 1
ATOM 1424 C CA . VAL B 1 25 ? 1.516 -4.516 2.457 1 98.56 25 VAL B CA 1
ATOM 1425 C C . VAL B 1 25 ? 1.049 -5.219 3.729 1 98.56 25 VAL B C 1
ATOM 1427 O O . VAL B 1 25 ? 0.739 -4.566 4.727 1 98.56 25 V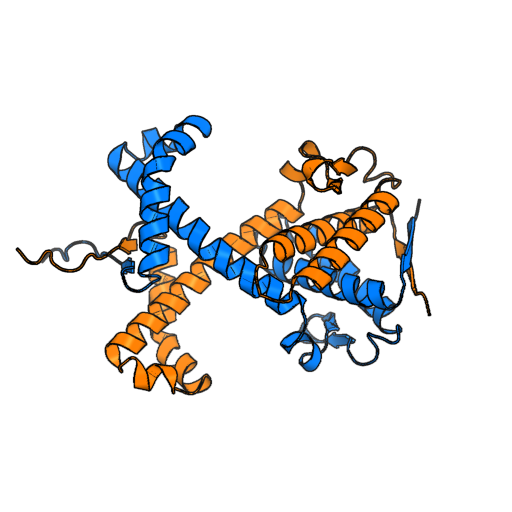AL B O 1
ATOM 1430 N N . ALA B 1 26 ? 1.066 -6.5 3.738 1 98.31 26 ALA B N 1
ATOM 1431 C CA . ALA B 1 26 ? 0.573 -7.285 4.867 1 98.31 26 ALA B CA 1
ATOM 1432 C C . ALA B 1 26 ? 1.469 -7.109 6.09 1 98.31 26 ALA B C 1
ATOM 1434 O O . ALA B 1 26 ? 0.99 -7.129 7.227 1 98.31 26 ALA B O 1
ATOM 1435 N N . ALA B 1 27 ? 2.758 -6.926 5.879 1 95.56 27 ALA B N 1
ATOM 1436 C CA . ALA B 1 27 ? 3.738 -6.859 6.957 1 95.56 27 ALA B CA 1
ATOM 1437 C C . ALA B 1 27 ? 3.439 -5.695 7.898 1 95.56 27 ALA B C 1
ATOM 1439 O O . ALA B 1 27 ? 3.9 -5.68 9.047 1 95.56 27 ALA B O 1
ATOM 1440 N N . SER B 1 28 ? 2.689 -4.75 7.48 1 94.06 28 SER B N 1
ATOM 1441 C CA . SER B 1 28 ? 2.367 -3.576 8.281 1 94.06 28 SER B CA 1
ATOM 1442 C C . SER B 1 28 ? 1.157 -3.83 9.172 1 94.06 28 SER B C 1
ATOM 1444 O O . SER B 1 28 ? 0.829 -3.008 10.031 1 94.06 28 SER B O 1
ATOM 1446 N N . ASN B 1 29 ? 0.448 -4.895 8.977 1 95.81 29 ASN B N 1
ATOM 1447 C CA . ASN B 1 29 ? -0.768 -5.168 9.734 1 95.81 29 ASN B CA 1
ATOM 1448 C C . ASN B 1 29 ? -0.451 -5.59 11.164 1 95.81 29 ASN B C 1
ATOM 1450 O O . ASN B 1 29 ? 0.103 -6.664 11.398 1 95.81 29 ASN B O 1
ATOM 1454 N N . GLN B 1 30 ? -0.811 -4.734 12.094 1 92.19 30 GLN B N 1
ATOM 1455 C CA . GLN B 1 30 ? -0.546 -4.996 13.508 1 92.19 30 GLN B CA 1
ATOM 1456 C C . GLN B 1 30 ? -1.845 -5.199 14.281 1 92.19 30 GLN B C 1
ATOM 1458 O O . GLN B 1 30 ? -1.865 -5.09 15.508 1 92.19 30 GLN B O 1
ATOM 1463 N N . GLN B 1 31 ? -2.898 -5.422 13.594 1 94.31 31 GLN B N 1
ATOM 1464 C CA . GLN B 1 31 ? -4.18 -5.609 14.266 1 94.31 31 GLN B CA 1
ATOM 1465 C C . GLN B 1 31 ? -4.18 -6.883 15.102 1 94.31 31 GLN B C 1
ATOM 1467 O O . GLN B 1 31 ? -3.617 -7.902 14.695 1 94.31 31 GLN B O 1
ATOM 1472 N N . ASP B 1 32 ? -4.844 -6.785 16.188 1 94.19 32 ASP B N 1
ATOM 1473 C CA . ASP B 1 32 ? -5.016 -7.977 17.016 1 94.19 32 ASP B CA 1
ATOM 1474 C C . ASP B 1 32 ? -5.723 -9.086 16.234 1 94.19 32 ASP B C 1
ATOM 1476 O O . ASP B 1 32 ? -6.723 -8.844 15.562 1 94.19 32 ASP B O 1
ATOM 1480 N N . GLY B 1 33 ? -5.16 -10.281 16.297 1 95.5 33 GLY B N 1
ATOM 1481 C CA . GLY B 1 33 ? -5.801 -11.422 15.664 1 95.5 33 GLY B CA 1
ATOM 1482 C C . GLY B 1 33 ? -5.328 -11.656 14.242 1 95.5 33 GLY B C 1
ATOM 1483 O O . GLY B 1 33 ? -5.703 -12.648 13.617 1 95.5 33 GLY B O 1
ATOM 1484 N N . ALA B 1 34 ? -4.488 -10.773 13.75 1 97.06 34 ALA B N 1
ATOM 1485 C CA . ALA B 1 34 ? -4.027 -10.883 12.375 1 97.06 34 ALA B CA 1
ATOM 1486 C C . ALA B 1 34 ? -2.877 -11.875 12.258 1 97.06 34 ALA B C 1
ATOM 1488 O O . ALA B 1 34 ? -2.516 -12.289 11.148 1 97.06 34 ALA B O 1
ATOM 1489 N N . GLU B 1 35 ? -2.346 -12.367 13.312 1 96.88 35 GLU B N 1
ATOM 1490 C CA . GLU B 1 35 ? -1.074 -13.078 13.359 1 96.88 35 GLU B CA 1
ATOM 1491 C C . GLU B 1 35 ? -1.132 -14.367 12.547 1 96.88 35 GLU B C 1
ATOM 1493 O O . GLU B 1 35 ? -0.228 -14.648 11.758 1 96.88 35 GLU B O 1
ATOM 1498 N N . ALA B 1 36 ? -2.158 -15.125 12.766 1 97.12 36 ALA B N 1
ATOM 1499 C CA . ALA B 1 36 ? -2.273 -16.422 12.102 1 97.12 36 ALA B CA 1
ATOM 1500 C C . ALA B 1 36 ? -2.355 -16.25 10.586 1 97.12 36 ALA B C 1
ATOM 1502 O O . ALA B 1 36 ? -1.71 -16.984 9.836 1 97.12 36 ALA B O 1
ATOM 1503 N N . ARG B 1 37 ? -3.115 -15.289 10.164 1 97.44 37 ARG B N 1
ATOM 1504 C CA . ARG B 1 37 ? -3.273 -15.047 8.734 1 97.44 37 ARG B CA 1
ATOM 1505 C C . ARG B 1 37 ? -1.988 -14.492 8.125 1 97.44 37 ARG B C 1
ATOM 1507 O O . ARG B 1 37 ? -1.624 -14.844 7.004 1 97.44 37 ARG B O 1
ATOM 1514 N N . LEU B 1 38 ? -1.312 -13.703 8.859 1 98.12 38 LEU B N 1
ATOM 1515 C CA . LEU B 1 38 ? -0.038 -13.164 8.406 1 98.12 38 LEU B CA 1
ATOM 1516 C C . LEU B 1 38 ? 1.001 -14.266 8.25 1 98.12 38 LEU B C 1
ATOM 1518 O O . LEU B 1 38 ? 1.75 -14.289 7.27 1 98.12 38 LEU B O 1
ATOM 1522 N N . ALA B 1 39 ? 1.006 -15.102 9.172 1 97.31 39 ALA B N 1
ATOM 1523 C CA . ALA B 1 39 ? 1.924 -16.234 9.094 1 97.31 39 ALA B CA 1
ATOM 1524 C C . ALA B 1 39 ? 1.603 -17.125 7.895 1 97.31 39 ALA B C 1
ATOM 1526 O O . ALA B 1 39 ? 2.508 -17.578 7.195 1 97.31 39 ALA B O 1
ATOM 1527 N N . ALA B 1 40 ? 0.33 -17.391 7.695 1 98 40 ALA B N 1
ATOM 1528 C CA . ALA B 1 40 ? -0.096 -18.188 6.547 1 98 40 ALA B CA 1
ATOM 1529 C C . ALA B 1 40 ? 0.339 -17.547 5.234 1 98 40 ALA B C 1
ATOM 1531 O O . ALA B 1 40 ? 0.845 -18.219 4.34 1 98 40 ALA B O 1
ATOM 1532 N N . TRP B 1 41 ? 0.167 -16.25 5.105 1 98.5 41 TRP B N 1
ATOM 1533 C CA . TRP B 1 41 ? 0.607 -15.531 3.918 1 98.5 41 TRP B CA 1
ATOM 1534 C C . TRP B 1 41 ? 2.115 -15.656 3.73 1 98.5 41 TRP B C 1
ATOM 1536 O O . TRP B 1 41 ? 2.59 -15.922 2.623 1 98.5 41 TRP B O 1
ATOM 1546 N N . GLY B 1 42 ? 2.797 -15.375 4.816 1 98.12 42 GLY B N 1
ATOM 1547 C CA . GLY B 1 42 ? 4.246 -15.469 4.734 1 98.12 42 GLY B CA 1
ATOM 1548 C C . GLY B 1 42 ? 4.734 -16.828 4.258 1 98.12 42 GLY B C 1
ATOM 1549 O O . GLY B 1 42 ? 5.605 -16.906 3.391 1 98.12 42 GLY B O 1
ATOM 1550 N N . ASN B 1 43 ? 4.207 -17.859 4.812 1 98.25 43 ASN B N 1
ATOM 1551 C CA . ASN B 1 43 ? 4.574 -19.219 4.434 1 98.25 43 ASN B CA 1
ATOM 1552 C C . ASN B 1 43 ? 4.25 -19.5 2.969 1 98.25 43 ASN B C 1
ATOM 1554 O O . ASN B 1 43 ? 5.047 -20.125 2.26 1 98.25 43 ASN B O 1
ATOM 1558 N N . LEU B 1 44 ? 3.111 -19.109 2.557 1 98.75 44 LEU B N 1
ATOM 1559 C CA . LEU B 1 44 ? 2.705 -19.328 1.174 1 98.75 44 LEU B CA 1
ATOM 1560 C C . LEU B 1 44 ? 3.607 -18.562 0.214 1 98.75 44 LEU B C 1
ATOM 1562 O O . LEU B 1 44 ? 4.055 -19.109 -0.797 1 98.75 44 LEU B O 1
ATOM 1566 N N . VAL B 1 45 ? 3.889 -17.266 0.504 1 98.81 45 VAL B N 1
ATOM 1567 C CA . VAL B 1 45 ? 4.766 -16.469 -0.339 1 98.81 45 VAL B CA 1
ATOM 1568 C C . VAL B 1 45 ? 6.121 -17.156 -0.479 1 98.81 45 VAL B C 1
ATOM 1570 O O . VAL B 1 45 ? 6.625 -17.328 -1.592 1 98.81 45 VAL B O 1
ATOM 1573 N N . SER B 1 46 ? 6.629 -17.547 0.648 1 98.56 46 SER B N 1
ATOM 1574 C CA . SER B 1 46 ? 7.941 -18.188 0.623 1 98.56 46 SER B CA 1
ATOM 1575 C C . SER B 1 46 ? 7.926 -19.438 -0.232 1 98.56 46 SER B C 1
ATOM 1577 O O . SER B 1 46 ? 8.82 -19.656 -1.057 1 98.56 46 SER B O 1
ATOM 1579 N N . ARG B 1 47 ? 6.98 -20.25 -0.082 1 98.69 47 ARG B N 1
ATOM 1580 C CA . ARG B 1 47 ? 6.887 -21.484 -0.851 1 98.69 47 ARG B CA 1
ATOM 1581 C C . ARG B 1 47 ? 6.762 -21.188 -2.344 1 98.69 47 ARG B C 1
ATOM 1583 O O . ARG B 1 47 ? 7.465 -21.797 -3.158 1 98.69 47 ARG B O 1
ATOM 1590 N N . LEU B 1 48 ? 5.871 -20.312 -2.695 1 98.81 48 LEU B N 1
ATOM 1591 C CA . L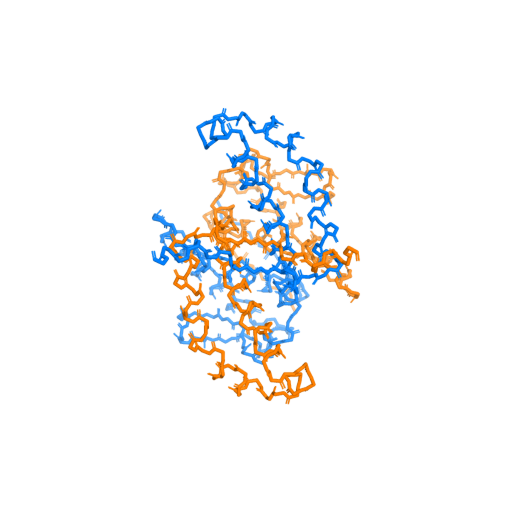EU B 1 48 ? 5.645 -20 -4.102 1 98.81 48 LEU B CA 1
ATOM 1592 C C . LEU B 1 48 ? 6.879 -19.344 -4.719 1 98.81 48 LEU B C 1
ATOM 1594 O O . LEU B 1 48 ? 7.246 -19.656 -5.855 1 98.81 48 LEU B O 1
ATOM 1598 N N . MET B 1 49 ? 7.488 -18.438 -3.943 1 98.75 49 MET B N 1
ATOM 1599 C CA . MET B 1 49 ? 8.711 -17.812 -4.434 1 98.75 49 MET B CA 1
ATOM 1600 C C . MET B 1 49 ? 9.773 -18.875 -4.746 1 98.75 49 MET B C 1
ATOM 1602 O O . MET B 1 49 ? 10.453 -18.781 -5.77 1 98.75 49 MET B O 1
ATOM 1606 N N . LYS B 1 50 ? 9.883 -19.781 -3.9 1 98.38 50 LYS B N 1
ATOM 1607 C CA . LYS B 1 50 ? 10.828 -20.875 -4.137 1 98.38 50 LYS B CA 1
ATOM 1608 C C . LYS B 1 50 ? 10.492 -21.625 -5.422 1 98.38 50 LYS B C 1
ATOM 1610 O O . LYS B 1 50 ? 11.367 -21.875 -6.25 1 98.38 50 LYS B O 1
ATOM 1615 N N . GLU B 1 51 ? 9.297 -21.953 -5.605 1 98.19 51 GLU B N 1
ATOM 1616 C CA . GLU B 1 51 ? 8.867 -22.703 -6.785 1 98.19 51 GLU B CA 1
ATOM 1617 C C . GLU B 1 51 ? 9.031 -21.875 -8.055 1 98.19 51 GLU B C 1
ATOM 1619 O O . GLU B 1 51 ? 9.352 -22.406 -9.117 1 98.19 51 GLU B O 1
ATOM 1624 N N . LEU B 1 52 ? 8.836 -20.594 -7.949 1 98.25 52 LEU B N 1
ATOM 1625 C CA . LEU B 1 52 ? 8.93 -19.703 -9.102 1 98.25 52 LEU B CA 1
ATOM 1626 C C . LEU B 1 52 ? 10.391 -19.453 -9.469 1 98.25 52 LEU B C 1
ATOM 1628 O O . LEU B 1 52 ? 10.695 -19.078 -10.602 1 98.25 52 LEU B O 1
ATOM 1632 N N . SER B 1 53 ? 11.258 -19.641 -8.562 1 97.12 53 SER B N 1
ATOM 1633 C CA . SER B 1 53 ? 12.656 -19.281 -8.719 1 97.12 53 SER B CA 1
ATOM 1634 C C . SER B 1 53 ? 13.328 -20.125 -9.805 1 97.12 53 SER B C 1
ATOM 1636 O O . SER B 1 53 ? 14.414 -19.781 -10.281 1 97.12 53 SER B O 1
ATOM 1638 N N . VAL B 1 54 ? 12.703 -21.172 -10.266 1 95 54 VAL B N 1
ATOM 1639 C CA . VAL B 1 54 ? 13.32 -22.109 -11.211 1 95 54 VAL B CA 1
ATOM 1640 C C . VAL B 1 54 ? 13.125 -21.594 -12.641 1 95 54 VAL B C 1
ATOM 1642 O O . VAL B 1 54 ? 13.766 -22.078 -13.57 1 95 54 VAL B O 1
ATOM 1645 N N . THR B 1 55 ? 12.219 -20.641 -12.789 1 96.62 55 THR B N 1
ATOM 1646 C CA . THR B 1 55 ? 11.945 -20.125 -14.133 1 96.62 55 THR B CA 1
ATOM 1647 C C . THR B 1 55 ? 13.102 -19.266 -14.625 1 96.62 55 THR B C 1
ATOM 1649 O O . THR B 1 55 ? 13.852 -18.703 -13.828 1 96.62 55 THR B O 1
ATOM 1652 N N . SER B 1 56 ? 13.266 -19.156 -15.891 1 95.69 56 SER B N 1
ATOM 1653 C CA . SER B 1 56 ? 14.414 -18.484 -16.516 1 95.69 56 SER B CA 1
ATOM 1654 C C . SER B 1 56 ? 14.461 -17.016 -16.141 1 95.69 56 SER B C 1
ATOM 1656 O O . SER B 1 56 ? 15.539 -16.469 -15.867 1 95.69 56 SER B O 1
ATOM 1658 N N . LYS B 1 57 ? 13.352 -16.312 -16.062 1 94.38 57 LYS B N 1
ATOM 1659 C CA . LYS B 1 57 ? 13.289 -14.883 -15.797 1 94.38 57 LYS B CA 1
ATOM 1660 C C . LYS B 1 57 ? 13.594 -14.586 -14.328 1 94.38 57 LYS B C 1
ATOM 1662 O O . LYS B 1 57 ? 13.898 -13.445 -13.969 1 94.38 57 LYS B O 1
ATOM 1667 N N . LEU B 1 58 ? 13.562 -15.617 -13.508 1 97.25 58 LEU B N 1
ATOM 1668 C CA . LEU B 1 58 ? 13.703 -15.391 -12.078 1 97.25 58 LEU B CA 1
ATOM 1669 C C . LEU B 1 58 ? 14.969 -16.047 -11.539 1 97.25 58 LEU B C 1
ATOM 1671 O O . LEU B 1 58 ? 15.273 -15.938 -10.352 1 97.25 58 LEU B O 1
ATOM 1675 N N . LYS B 1 59 ? 15.633 -16.656 -12.461 1 95.25 59 LYS B N 1
ATOM 1676 C CA . LYS B 1 59 ? 16.891 -17.281 -12.07 1 95.25 59 LYS B CA 1
ATOM 1677 C C . LYS B 1 59 ? 17.844 -16.266 -11.453 1 95.25 59 LYS B C 1
ATOM 1679 O O . LYS B 1 59 ? 18.109 -15.219 -12.047 1 95.25 59 LYS B O 1
ATOM 1684 N N . GLY B 1 60 ? 18.312 -16.594 -10.234 1 96.56 60 GLY B N 1
ATOM 1685 C CA . GLY B 1 60 ? 19.266 -15.742 -9.562 1 96.56 60 GLY B CA 1
ATOM 1686 C C . GLY B 1 60 ? 18.641 -14.523 -8.922 1 96.56 60 GLY B C 1
ATOM 1687 O O . GLY B 1 60 ? 19.312 -13.742 -8.242 1 96.56 60 GLY B O 1
ATOM 1688 N N . ARG B 1 61 ? 17.312 -14.383 -9.031 1 97.81 61 ARG B N 1
ATOM 1689 C CA . ARG B 1 61 ? 16.656 -13.18 -8.539 1 97.81 61 ARG B CA 1
ATOM 1690 C C . ARG B 1 61 ? 15.914 -13.453 -7.238 1 97.81 61 ARG B C 1
ATOM 1692 O O . ARG B 1 61 ? 15.445 -12.523 -6.578 1 97.81 61 ARG B O 1
ATOM 1699 N N . ILE B 1 62 ? 15.75 -14.688 -6.891 1 98.5 62 ILE B N 1
ATOM 1700 C CA . ILE B 1 62 ? 15.078 -15.133 -5.672 1 98.5 62 ILE B CA 1
ATOM 1701 C C . ILE B 1 62 ? 16.016 -16.031 -4.867 1 98.5 62 ILE B C 1
ATOM 1703 O O . ILE B 1 62 ? 16.672 -16.906 -5.43 1 98.5 62 ILE B O 1
ATOM 1707 N N . ALA B 1 63 ? 16.078 -15.773 -3.613 1 97.75 63 ALA B N 1
ATOM 1708 C CA . ALA B 1 63 ? 16.906 -16.562 -2.711 1 97.75 63 ALA B CA 1
ATOM 1709 C C . ALA B 1 63 ? 16.312 -16.609 -1.308 1 97.75 63 ALA B C 1
ATOM 1711 O O . ALA B 1 63 ? 15.43 -15.812 -0.982 1 97.75 63 ALA B O 1
ATOM 1712 N N . TYR B 1 64 ? 16.812 -17.562 -0.492 1 97.56 64 TYR B N 1
ATOM 1713 C CA . TYR B 1 64 ? 16.406 -17.609 0.909 1 97.56 64 TYR B CA 1
ATOM 1714 C C . TYR B 1 64 ? 17 -16.453 1.691 1 97.56 64 TYR B C 1
ATOM 1716 O O . TYR B 1 64 ? 18.219 -16.203 1.625 1 97.56 64 TYR B O 1
ATOM 1724 N N . ALA B 1 65 ? 16.125 -15.727 2.334 1 95.25 65 ALA B N 1
ATOM 1725 C CA . ALA B 1 65 ? 16.516 -14.602 3.176 1 95.25 65 ALA B CA 1
ATOM 1726 C C . ALA B 1 65 ? 16.375 -14.938 4.656 1 95.25 65 ALA B C 1
ATOM 1728 O O . ALA B 1 65 ? 15.25 -14.977 5.176 1 95.25 65 ALA B O 1
ATOM 1729 N N . ASP B 1 66 ? 17.422 -15.062 5.379 1 93.81 66 ASP B N 1
ATOM 1730 C CA . ASP B 1 66 ? 17.422 -15.461 6.785 1 93.81 66 ASP B CA 1
ATOM 1731 C C . ASP B 1 66 ? 16.609 -14.492 7.637 1 93.81 66 ASP B C 1
ATOM 1733 O O . ASP B 1 66 ? 15.867 -14.906 8.531 1 93.81 66 ASP B O 1
ATOM 1737 N N . GLU B 1 67 ? 16.719 -13.258 7.344 1 90.31 67 GLU B N 1
ATOM 1738 C CA . GLU B 1 67 ? 16.062 -12.227 8.133 1 90.31 67 GLU B CA 1
ATOM 1739 C C . GLU B 1 67 ? 14.539 -12.344 8.023 1 90.31 67 GLU B C 1
ATOM 1741 O O . GLU B 1 67 ? 13.82 -11.977 8.953 1 90.31 67 GLU B O 1
ATOM 1746 N N . LEU B 1 68 ? 14.086 -12.875 6.879 1 89.75 68 LEU B N 1
ATOM 1747 C CA . LEU B 1 68 ? 12.648 -12.992 6.637 1 89.75 68 LEU B CA 1
ATOM 1748 C C . LEU B 1 68 ? 12.156 -14.398 6.973 1 89.75 68 LEU B C 1
ATOM 1750 O O . LEU B 1 68 ? 10.953 -14.633 7.078 1 89.75 68 LEU B O 1
ATOM 1754 N N . GLY B 1 69 ? 13.164 -15.32 7.109 1 93.12 69 GLY B N 1
ATOM 1755 C CA . GLY B 1 69 ? 12.805 -16.703 7.352 1 93.12 69 GLY B CA 1
ATOM 1756 C C . GLY B 1 69 ? 12.109 -17.359 6.172 1 93.12 69 GLY B C 1
ATOM 1757 O O . GLY B 1 69 ? 11.188 -18.156 6.355 1 93.12 69 GLY B O 1
ATOM 1758 N N . GLY B 1 70 ? 12.414 -17.016 4.938 1 97.56 70 GLY B N 1
ATOM 1759 C CA . GLY B 1 70 ? 11.773 -17.562 3.75 1 97.56 70 GLY B CA 1
ATOM 1760 C C . GLY B 1 70 ? 12.367 -17.016 2.459 1 97.56 70 GLY B C 1
ATOM 1761 O O . GLY B 1 70 ? 13.32 -16.234 2.484 1 97.56 70 GLY B O 1
ATOM 1762 N N . TYR B 1 71 ? 11.898 -17.438 1.324 1 98.44 71 TYR B N 1
ATOM 1763 C CA . TYR B 1 71 ? 12.391 -17.031 0.011 1 98.44 71 TYR B CA 1
ATOM 1764 C C . TYR B 1 71 ? 11.805 -15.688 -0.394 1 98.44 71 TYR B C 1
ATOM 1766 O O . TYR B 1 71 ? 10.625 -15.422 -0.17 1 98.44 71 TYR B O 1
ATOM 1774 N N . ALA B 1 72 ? 12.633 -14.836 -0.923 1 98.25 72 ALA B N 1
ATOM 1775 C CA . ALA B 1 72 ? 12.273 -13.5 -1.38 1 98.25 72 ALA B CA 1
ATOM 1776 C C . ALA B 1 72 ? 13.211 -13.031 -2.49 1 98.25 72 ALA B C 1
ATOM 1778 O O . ALA B 1 72 ? 14.211 -13.688 -2.789 1 98.25 72 ALA B O 1
ATOM 1779 N N . PHE B 1 73 ? 12.844 -11.953 -3.135 1 98.31 73 PHE B N 1
ATOM 1780 C CA . PHE B 1 73 ? 13.75 -11.352 -4.105 1 98.31 73 PHE B CA 1
ATOM 1781 C C . PHE B 1 73 ? 15.062 -10.953 -3.445 1 98.31 73 PHE B C 1
ATOM 1783 O O . PHE B 1 73 ? 15.07 -10.492 -2.299 1 98.31 73 PHE B O 1
ATOM 1790 N N . THR B 1 74 ? 16.109 -11.094 -4.23 1 97.5 74 THR B N 1
ATOM 1791 C CA . THR B 1 74 ? 17.375 -10.523 -3.799 1 97.5 74 THR B CA 1
ATOM 1792 C C . THR B 1 74 ? 17.297 -9 -3.74 1 97.5 74 THR B C 1
ATOM 1794 O O . THR B 1 74 ? 16.484 -8.391 -4.426 1 97.5 74 THR B O 1
ATOM 1797 N N . ARG B 1 75 ? 18.156 -8.43 -2.934 1 94.69 75 ARG B N 1
ATOM 1798 C CA . ARG B 1 75 ? 18.188 -6.98 -2.795 1 94.69 75 ARG B CA 1
ATOM 1799 C C . ARG B 1 75 ? 18.469 -6.309 -4.133 1 94.69 75 ARG B C 1
ATOM 1801 O O . ARG B 1 75 ? 17.891 -5.273 -4.453 1 94.69 75 ARG B O 1
ATOM 1808 N N . GLU B 1 76 ? 19.344 -6.844 -4.863 1 94.94 76 GLU B N 1
ATOM 1809 C CA . GLU B 1 76 ? 19.719 -6.312 -6.168 1 94.94 76 GLU B CA 1
ATOM 1810 C C . GLU B 1 76 ? 18.516 -6.223 -7.102 1 94.94 76 GLU B C 1
ATOM 1812 O O . GLU B 1 76 ? 18.312 -5.199 -7.758 1 94.94 76 GLU B O 1
ATOM 1817 N N . TYR B 1 77 ? 17.75 -7.23 -7.102 1 96.5 77 TYR B N 1
ATOM 1818 C CA . TYR B 1 77 ? 16.578 -7.219 -7.984 1 96.5 77 TYR B CA 1
ATOM 1819 C C . TYR B 1 77 ? 15.523 -6.246 -7.477 1 96.5 77 TYR B C 1
ATOM 1821 O O . TYR B 1 77 ? 14.938 -5.496 -8.258 1 96.5 77 TYR B O 1
ATOM 1829 N N . GLU B 1 78 ? 15.242 -6.27 -6.207 1 95.31 78 GLU B N 1
ATOM 1830 C CA . GLU B 1 78 ? 14.18 -5.48 -5.594 1 95.31 78 GLU B CA 1
ATOM 1831 C C . GLU B 1 78 ? 14.344 -3.996 -5.91 1 95.31 78 GLU B C 1
ATOM 1833 O O . GLU B 1 78 ? 13.359 -3.287 -6.125 1 95.31 78 GLU B O 1
ATOM 1838 N N . GLU B 1 79 ? 15.484 -3.508 -5.934 1 92.31 79 GLU B N 1
ATOM 1839 C CA . GLU B 1 79 ? 15.781 -2.088 -6.098 1 92.31 79 GLU B CA 1
ATOM 1840 C C . GLU B 1 79 ? 15.289 -1.577 -7.449 1 92.31 79 GLU B C 1
ATOM 1842 O O . GLU B 1 79 ? 14.93 -0.405 -7.582 1 92.31 79 GLU B O 1
ATOM 1847 N N . SER B 1 80 ? 15.188 -2.451 -8.367 1 93.75 80 SER B N 1
ATOM 1848 C CA . SER B 1 80 ? 14.82 -2.004 -9.703 1 93.75 80 SER B CA 1
ATOM 1849 C C . SER B 1 80 ? 13.508 -2.641 -10.156 1 93.75 80 SER B C 1
ATOM 1851 O O . SER B 1 80 ? 13.102 -2.48 -11.312 1 93.75 80 SER B O 1
ATOM 1853 N N . ALA B 1 81 ? 12.922 -3.379 -9.305 1 96.69 81 ALA B N 1
ATOM 1854 C CA . ALA B 1 81 ? 11.727 -4.133 -9.672 1 96.69 81 ALA B CA 1
ATOM 1855 C C . ALA B 1 81 ? 10.539 -3.205 -9.898 1 96.69 81 ALA B C 1
ATOM 1857 O O . ALA B 1 81 ? 10.383 -2.203 -9.195 1 96.69 81 ALA B O 1
ATOM 1858 N N . PHE B 1 82 ? 9.711 -3.594 -10.844 1 97.62 82 PHE B N 1
ATOM 1859 C CA . PHE B 1 82 ? 8.531 -2.822 -11.211 1 97.62 82 PHE B CA 1
ATOM 1860 C C . PHE B 1 82 ? 7.629 -2.619 -10 1 97.62 82 PHE B C 1
ATOM 1862 O O . PHE B 1 82 ? 7.023 -1.557 -9.844 1 97.62 82 PHE B O 1
ATOM 1869 N N . PHE B 1 83 ? 7.523 -3.635 -9.109 1 98 83 PHE B N 1
ATOM 1870 C CA . PHE B 1 83 ? 6.578 -3.551 -8 1 98 83 PHE B CA 1
ATOM 1871 C C . PHE B 1 83 ? 7.023 -2.508 -6.984 1 98 83 PHE B C 1
ATOM 1873 O O . PHE B 1 83 ? 6.199 -1.968 -6.242 1 98 83 PHE B O 1
ATOM 1880 N N . GLN B 1 84 ? 8.297 -2.182 -6.918 1 97.38 84 GLN B N 1
ATOM 1881 C CA . GLN B 1 84 ? 8.766 -1.102 -6.051 1 97.38 84 GLN B CA 1
ATOM 1882 C C . GLN B 1 84 ? 8.195 0.243 -6.492 1 97.38 84 GLN B C 1
ATOM 1884 O O . GLN B 1 84 ? 7.793 1.059 -5.66 1 97.38 84 GLN B O 1
ATOM 1889 N N . ASP B 1 85 ? 8.164 0.427 -7.801 1 97.12 85 ASP B N 1
ATOM 1890 C CA . ASP B 1 85 ? 7.543 1.636 -8.336 1 97.12 85 ASP B CA 1
ATOM 1891 C C . ASP B 1 85 ? 6.066 1.708 -7.969 1 97.12 85 ASP B C 1
ATOM 1893 O O . ASP B 1 85 ? 5.551 2.783 -7.652 1 97.12 85 ASP B O 1
ATOM 1897 N N . CYS B 1 86 ? 5.402 0.618 -8.062 1 98.31 86 CYS B N 1
ATOM 1898 C CA . CYS B 1 86 ? 3.988 0.553 -7.715 1 98.31 86 CYS B CA 1
ATOM 1899 C C . CYS B 1 86 ? 3.766 0.92 -6.25 1 98.31 86 CYS B C 1
ATOM 1901 O O . CYS B 1 86 ? 2.863 1.696 -5.934 1 98.31 86 CYS B O 1
ATOM 1903 N N . LEU B 1 87 ? 4.602 0.349 -5.383 1 97.94 87 LEU B N 1
ATOM 1904 C CA . LEU B 1 87 ? 4.496 0.646 -3.957 1 97.94 87 LEU B CA 1
ATOM 1905 C C . LEU B 1 87 ? 4.762 2.123 -3.689 1 97.94 87 LEU B C 1
ATOM 1907 O O . LEU B 1 87 ? 4.035 2.76 -2.922 1 97.94 87 LEU B O 1
ATOM 1911 N N . ASP B 1 88 ? 5.758 2.662 -4.336 1 96.5 88 ASP B N 1
ATOM 1912 C CA . ASP B 1 88 ? 6.105 4.066 -4.152 1 96.5 88 ASP B CA 1
ATOM 1913 C C . ASP B 1 88 ? 4.957 4.98 -4.578 1 96.5 88 ASP B C 1
ATOM 1915 O O . ASP B 1 88 ? 4.594 5.906 -3.854 1 96.5 88 ASP B O 1
ATOM 1919 N N . GLU B 1 89 ? 4.414 4.723 -5.742 1 97.38 89 GLU B N 1
ATOM 1920 C CA . GLU B 1 89 ? 3.301 5.516 -6.254 1 97.38 89 GLU B CA 1
ATOM 1921 C C . GLU B 1 89 ? 2.072 5.391 -5.355 1 97.38 89 GLU B C 1
ATOM 1923 O O . GLU B 1 89 ? 1.38 6.375 -5.098 1 97.38 89 GLU B O 1
ATOM 1928 N N . TYR B 1 90 ? 1.826 4.23 -4.938 1 98.12 90 TYR B N 1
ATOM 1929 C CA . TYR B 1 90 ? 0.691 3.994 -4.055 1 98.12 90 TYR B CA 1
ATOM 1930 C C . TYR B 1 90 ? 0.832 4.785 -2.76 1 98.12 90 TYR B C 1
ATOM 1932 O O . TYR B 1 90 ? -0.125 5.414 -2.303 1 98.12 90 TYR B O 1
ATOM 1940 N N . ARG B 1 91 ? 1.977 4.691 -2.146 1 97.12 91 ARG B N 1
ATOM 1941 C CA . ARG B 1 91 ? 2.238 5.414 -0.907 1 97.12 91 ARG B CA 1
ATOM 1942 C C . ARG B 1 91 ? 2.082 6.918 -1.106 1 97.12 91 ARG B C 1
ATOM 1944 O O . ARG B 1 91 ? 1.441 7.594 -0.299 1 97.12 91 ARG B O 1
ATOM 1951 N N . ASP B 1 92 ? 2.623 7.379 -2.191 1 96.62 92 ASP B N 1
ATOM 1952 C CA . ASP B 1 92 ? 2.57 8.812 -2.459 1 96.62 92 ASP B CA 1
ATOM 1953 C C . ASP B 1 92 ? 1.132 9.273 -2.682 1 96.62 92 ASP B C 1
ATOM 1955 O O . ASP B 1 92 ? 0.689 10.258 -2.078 1 96.62 92 ASP B O 1
ATOM 1959 N N . ASN B 1 93 ? 0.455 8.578 -3.457 1 96.19 93 ASN B N 1
ATOM 1960 C CA . ASN B 1 93 ? -0.929 8.93 -3.754 1 96.19 93 ASN B CA 1
ATOM 1961 C C . ASN B 1 93 ? -1.812 8.828 -2.514 1 96.19 93 ASN B C 1
ATOM 1963 O O . ASN B 1 93 ? -2.668 9.688 -2.283 1 96.19 93 ASN B O 1
ATOM 1967 N N . SER B 1 94 ? -1.591 7.832 -1.831 1 97.19 94 SER B N 1
ATOM 1968 C CA . SER B 1 94 ? -2.396 7.621 -0.632 1 97.19 94 SER B CA 1
ATOM 1969 C C . SER B 1 94 ? -2.109 8.688 0.421 1 97.19 94 SER B C 1
ATOM 1971 O O . SER B 1 94 ? -3.004 9.086 1.171 1 97.19 94 SER B O 1
ATOM 1973 N N . PHE B 1 95 ? -0.812 9.102 0.48 1 98.25 95 PHE B N 1
ATOM 1974 C CA . PHE B 1 95 ? -0.447 10.125 1.458 1 98.25 95 PHE B CA 1
ATOM 1975 C C . PHE B 1 95 ? -1.275 11.383 1.259 1 98.25 95 PHE B C 1
ATOM 1977 O O . PHE B 1 95 ? -1.923 11.867 2.193 1 98.25 95 PHE B O 1
ATOM 1984 N N . TRP B 1 96 ? -1.375 11.883 0.073 1 97.62 96 TRP B N 1
ATOM 1985 C CA . TRP B 1 96 ? -2.066 13.141 -0.202 1 97.62 96 TRP B CA 1
ATOM 1986 C C . TRP B 1 96 ? -3.574 12.977 -0.047 1 97.62 96 TRP B C 1
ATOM 1988 O O . TRP B 1 96 ? -4.246 13.852 0.501 1 97.62 96 TRP B O 1
ATOM 1998 N N . ALA B 1 97 ? -4.059 11.906 -0.502 1 96.69 97 ALA B N 1
ATOM 1999 C CA . ALA B 1 97 ? -5.484 11.633 -0.34 1 96.69 97 ALA B CA 1
ATOM 2000 C C . ALA B 1 97 ? -5.871 11.594 1.136 1 96.69 97 ALA B C 1
ATOM 2002 O O . ALA B 1 97 ? -6.883 12.172 1.535 1 96.69 97 ALA B O 1
ATOM 2003 N N . ASP B 1 98 ? -5.062 10.914 1.869 1 97.5 98 ASP B N 1
ATOM 2004 C CA . ASP B 1 98 ? -5.336 10.781 3.297 1 97.5 98 ASP B CA 1
ATOM 2005 C C . ASP B 1 98 ? -5.191 12.125 4.012 1 97.5 98 ASP B C 1
ATOM 2007 O O . ASP B 1 98 ? -5.98 12.445 4.902 1 97.5 98 ASP B O 1
ATOM 2011 N N . LEU B 1 99 ? -4.156 12.852 3.662 1 97.88 99 LEU B N 1
ATOM 2012 C CA . LEU B 1 99 ? -3.971 14.172 4.254 1 97.88 99 LEU B CA 1
ATOM 2013 C C . LEU B 1 99 ? -5.203 15.047 4.039 1 97.88 99 LEU B C 1
ATOM 2015 O O . LEU B 1 99 ? -5.73 15.633 4.988 1 97.88 99 LEU B O 1
ATOM 2019 N N . VAL B 1 100 ? -5.695 15.102 2.811 1 97.69 100 VAL B N 1
ATOM 2020 C CA . VAL B 1 100 ? -6.852 15.914 2.445 1 97.69 100 VAL B CA 1
ATOM 2021 C C . VAL B 1 100 ? -8.07 15.461 3.242 1 97.69 100 VAL B C 1
ATOM 2023 O O . VAL B 1 100 ? -8.781 16.281 3.824 1 97.69 100 VAL B O 1
ATOM 2026 N N . THR B 1 101 ? -8.266 14.203 3.314 1 96.81 101 THR B N 1
ATOM 2027 C CA . THR B 1 101 ? -9.422 13.641 4.008 1 96.81 101 THR B CA 1
ATOM 2028 C C . THR B 1 101 ? -9.344 13.93 5.508 1 96.81 101 THR B C 1
ATOM 2030 O O . THR B 1 101 ? -10.328 14.367 6.113 1 96.81 101 THR B O 1
ATOM 2033 N N . ARG B 1 102 ? -8.211 13.672 6.098 1 96.75 102 ARG B N 1
ATOM 2034 C CA . ARG B 1 102 ? -8.031 13.867 7.531 1 96.75 102 ARG B CA 1
ATOM 2035 C C . ARG B 1 102 ? -8.18 15.344 7.906 1 96.75 102 ARG B C 1
ATOM 2037 O O . ARG B 1 102 ? -8.812 15.672 8.914 1 96.75 102 ARG B O 1
ATOM 2044 N N . MET B 1 103 ? -7.598 16.219 7.094 1 96.62 103 MET B N 1
ATOM 2045 C CA . MET B 1 103 ? -7.695 17.656 7.348 1 96.62 103 MET B CA 1
ATOM 2046 C C . MET B 1 103 ? -9.133 18.141 7.199 1 96.62 103 MET B C 1
ATOM 2048 O O . MET B 1 103 ? -9.578 19.016 7.945 1 96.62 103 MET B O 1
ATOM 2052 N N . ALA B 1 104 ? -9.836 17.625 6.184 1 97 104 ALA B N 1
ATOM 2053 C CA . ALA B 1 104 ? -11.242 17.984 6.008 1 97 104 ALA B CA 1
ATOM 2054 C C . ALA B 1 104 ? -12.078 17.547 7.207 1 97 104 ALA B C 1
ATOM 2056 O O . ALA B 1 104 ? -12.875 18.312 7.738 1 97 104 ALA B O 1
ATOM 2057 N N . ASP B 1 105 ? -11.875 16.344 7.645 1 95.75 105 ASP B N 1
ATOM 2058 C CA . ASP B 1 105 ? -12.594 15.812 8.797 1 95.75 105 ASP B CA 1
ATOM 2059 C C . ASP B 1 105 ? -12.312 16.641 10.047 1 95.75 105 ASP B C 1
ATOM 2061 O O . ASP B 1 105 ? -13.227 16.938 10.828 1 95.75 105 ASP B O 1
ATOM 2065 N N . LYS B 1 106 ? -11.094 16.906 10.242 1 95.19 106 LYS B N 1
ATOM 2066 C CA . LYS B 1 106 ? -10.695 17.75 11.367 1 95.19 106 LYS B CA 1
ATOM 2067 C C . LYS B 1 106 ? -11.43 19.078 11.344 1 95.19 106 LYS B C 1
ATOM 2069 O O . LYS B 1 106 ? -11.992 19.516 12.352 1 95.19 106 LYS B O 1
ATOM 2074 N N . ALA B 1 107 ? -11.461 19.719 10.211 1 94.88 107 ALA B N 1
ATOM 2075 C CA . ALA B 1 107 ? -12.094 21.031 10.062 1 94.88 107 ALA B CA 1
ATOM 2076 C C . ALA B 1 107 ? -13.594 20.938 10.344 1 94.88 107 ALA B C 1
ATOM 2078 O O . ALA B 1 107 ? -14.156 21.812 11 1 94.88 107 ALA B O 1
ATOM 2079 N N . ILE B 1 108 ? -14.188 19.938 9.828 1 95.62 108 ILE B N 1
ATOM 2080 C CA . ILE B 1 108 ? -15.617 19.75 10.016 1 95.62 108 ILE B CA 1
ATOM 2081 C C . ILE B 1 108 ? -15.906 19.469 11.492 1 95.62 108 ILE B C 1
ATOM 2083 O O . ILE B 1 108 ? -16.844 20.031 12.07 1 95.62 108 ILE B O 1
ATOM 2087 N N . SER B 1 109 ? -15.164 18.656 12.062 1 95.31 109 SER B N 1
ATOM 2088 C CA . SER B 1 109 ? -15.312 18.328 13.477 1 95.31 109 SER B CA 1
ATOM 2089 C C . SER B 1 109 ? -15.141 19.562 14.352 1 95.31 109 SER B C 1
ATOM 2091 O O . SER B 1 109 ? -15.883 19.75 15.312 1 95.31 109 SER B O 1
ATOM 2093 N N . GLU B 1 110 ? -14.164 20.359 14.008 1 94.06 110 GLU B N 1
ATOM 2094 C CA . GLU B 1 110 ? -13.914 21.594 14.742 1 94.06 110 GLU B CA 1
ATOM 2095 C C . GLU B 1 110 ? -15.07 22.578 14.578 1 94.06 110 GLU B C 1
ATOM 2097 O O . GLU B 1 110 ? -15.414 23.297 15.516 1 94.06 110 GLU B O 1
ATOM 2102 N N . HIS B 1 111 ? -15.625 22.547 13.469 1 94.5 111 HIS B N 1
ATOM 2103 C CA . HIS B 1 111 ? -16.672 23.516 13.156 1 94.5 111 HIS B CA 1
ATOM 2104 C C . HIS B 1 111 ? -18.016 23.062 13.703 1 94.5 111 HIS B C 1
ATOM 2106 O O . HIS B 1 111 ? -18.766 23.859 14.281 1 94.5 111 HIS B O 1
ATOM 2112 N N . LEU B 1 112 ? -18.359 21.812 13.57 1 94.5 112 LEU B N 1
ATOM 2113 C CA . LEU B 1 112 ? -19.703 21.328 13.906 1 94.5 112 LEU B CA 1
ATOM 2114 C C . LEU B 1 112 ? -19.703 20.672 15.281 1 94.5 112 LEU B C 1
ATOM 2116 O O . LEU B 1 112 ? -20.781 20.422 15.852 1 94.5 112 LEU B O 1
ATOM 2120 N N . GLY B 1 113 ? -18.5 20.469 15.812 1 94.69 113 GLY B N 1
ATOM 2121 C CA . GLY B 1 113 ? -18.391 19.766 17.078 1 94.69 113 GLY B CA 1
ATOM 2122 C C . GLY B 1 113 ? -18.125 18.281 16.922 1 94.69 113 GLY B C 1
ATOM 2123 O O . GLY B 1 113 ? -18.703 17.625 16.047 1 94.69 113 GLY B O 1
ATOM 2124 N N . PRO B 1 114 ? -17.234 17.719 17.781 1 93.25 114 PRO B N 1
ATOM 2125 C CA . PRO B 1 114 ? -16.812 16.312 17.672 1 93.25 114 PRO B CA 1
ATOM 2126 C C . PRO B 1 114 ? -17.984 15.336 17.781 1 93.25 114 PRO B C 1
ATOM 2128 O O . PRO B 1 114 ? -18.016 14.328 17.062 1 93.25 114 PRO B O 1
ATOM 2131 N N . GLU B 1 115 ? -18.984 15.656 18.625 1 94.56 115 GLU B N 1
ATOM 2132 C CA . GLU B 1 115 ? -20.125 14.758 18.828 1 94.56 115 GLU B CA 1
ATOM 2133 C C . GLU B 1 115 ? -20.984 14.664 17.578 1 94.56 115 GLU B C 1
ATOM 2135 O O . GLU B 1 115 ? -21.375 13.562 17.172 1 94.56 115 GLU B O 1
ATOM 2140 N N . TYR B 1 116 ? -21.25 15.766 17.078 1 93.81 116 TYR B N 1
ATOM 2141 C CA . TYR B 1 116 ? -22.047 15.781 15.867 1 93.81 116 TYR B CA 1
ATOM 2142 C C . TYR B 1 116 ? -21.344 15.062 14.727 1 93.81 116 TYR B C 1
ATOM 2144 O O . TYR B 1 116 ? -21.938 14.242 14.023 1 93.81 116 TYR B O 1
ATOM 2152 N N . PHE B 1 117 ? -20.094 15.312 14.555 1 94.19 117 PHE B N 1
ATOM 2153 C CA . PHE B 1 117 ? -19.281 14.727 13.492 1 94.19 117 PHE B CA 1
ATOM 2154 C C . PHE B 1 117 ? -19.266 13.203 13.602 1 94.19 117 PHE B C 1
ATOM 2156 O O . PHE B 1 117 ? -19.422 12.5 12.594 1 94.19 117 PHE B O 1
ATOM 2163 N N . GLU B 1 118 ? -19.109 12.734 14.742 1 92.94 118 GLU B N 1
ATOM 2164 C CA . GLU B 1 118 ? -19 11.305 14.977 1 92.94 118 GLU B CA 1
ATOM 2165 C C . GLU B 1 118 ? -20.297 10.586 14.641 1 92.94 118 GLU B C 1
ATOM 2167 O O . GLU B 1 118 ? -20.297 9.414 14.266 1 92.94 118 GLU B O 1
ATOM 2172 N N . ASN B 1 119 ? -21.391 11.297 14.703 1 93.88 119 ASN B N 1
ATOM 2173 C CA . ASN B 1 119 ? -22.703 10.695 14.492 1 93.88 119 ASN B CA 1
ATOM 2174 C C . ASN B 1 119 ? -23.25 11.008 13.102 1 93.88 119 ASN B C 1
ATOM 2176 O O . ASN B 1 119 ? -24.328 10.539 12.727 1 93.88 119 ASN B O 1
ATOM 2180 N N . MET B 1 120 ? -22.484 11.75 12.406 1 93.38 120 MET B N 1
ATOM 2181 C CA . MET B 1 120 ? -22.906 12.094 11.055 1 93.38 120 MET B CA 1
ATOM 2182 C C . MET B 1 120 ? -22.859 10.867 10.148 1 93.38 120 MET B C 1
ATOM 2184 O O . MET B 1 120 ? -21.859 10.156 10.094 1 93.38 120 MET B O 1
ATOM 2188 N N . PRO B 1 121 ? -24 10.609 9.453 1 93.94 121 PRO B N 1
ATOM 2189 C CA . PRO B 1 121 ? -23.953 9.508 8.484 1 93.94 121 PRO B CA 1
ATOM 2190 C C . PRO B 1 121 ? -22.891 9.711 7.414 1 93.94 121 PRO B C 1
ATOM 2192 O O . PRO B 1 121 ? -22.594 10.844 7.027 1 93.94 121 PRO B O 1
ATOM 2195 N N . GLU B 1 122 ? -22.359 8.688 6.895 1 90.19 122 GLU B N 1
ATOM 2196 C CA . GLU B 1 122 ? -21.25 8.711 5.934 1 90.19 122 GLU B CA 1
ATOM 2197 C C . GLU B 1 122 ? -21.594 9.578 4.723 1 90.19 122 GLU B C 1
ATOM 2199 O O . GLU B 1 122 ? -20.766 10.359 4.258 1 90.19 122 GLU B O 1
ATOM 2204 N N . GLU B 1 123 ? -22.734 9.391 4.223 1 92.38 123 GLU B N 1
ATOM 2205 C CA . GLU B 1 123 ? -23.141 10.148 3.043 1 92.38 123 GLU B CA 1
ATOM 2206 C C . GLU B 1 123 ? -23.156 11.648 3.326 1 92.38 123 GLU B C 1
ATOM 2208 O O . GLU B 1 123 ? -22.75 12.445 2.482 1 92.38 123 GLU B O 1
ATOM 2213 N N . GLU B 1 124 ? -23.688 12.039 4.453 1 93.69 124 GLU B N 1
ATOM 2214 C CA . GLU B 1 124 ? -23.688 13.438 4.855 1 93.69 124 GLU B CA 1
ATOM 2215 C C . GLU B 1 124 ? -22.266 13.953 5.059 1 93.69 124 GLU B C 1
ATOM 2217 O O . GLU B 1 124 ? -21.938 15.078 4.676 1 93.69 124 GLU B O 1
ATOM 2222 N N . ARG B 1 125 ? -21.391 13.164 5.66 1 93.44 125 ARG B N 1
ATOM 2223 C CA . ARG B 1 125 ? -20 13.531 5.859 1 93.44 125 ARG B CA 1
ATOM 2224 C C . ARG B 1 125 ? -19.312 13.805 4.527 1 93.44 125 ARG B C 1
ATOM 2226 O O . ARG B 1 125 ? -18.578 14.789 4.387 1 93.44 125 ARG B O 1
ATOM 2233 N N . ARG B 1 126 ? -19.547 12.953 3.559 1 93.19 126 ARG B N 1
ATOM 2234 C CA . ARG B 1 126 ? -18.938 13.102 2.238 1 93.19 126 ARG B CA 1
ATOM 2235 C C . ARG B 1 126 ? -19.406 14.383 1.562 1 93.19 126 ARG B C 1
ATOM 2237 O O . ARG B 1 126 ? -18.594 15.102 0.964 1 93.19 126 ARG B O 1
ATOM 2244 N N . ARG B 1 127 ? -20.609 14.688 1.688 1 93.5 127 ARG B N 1
ATOM 2245 C CA . ARG B 1 127 ? -21.188 15.891 1.087 1 93.5 127 ARG B CA 1
ATOM 2246 C C . ARG B 1 127 ? -20.625 17.156 1.731 1 93.5 127 ARG B C 1
ATOM 2248 O O . ARG B 1 127 ? -20.297 18.109 1.038 1 93.5 127 ARG B O 1
ATOM 2255 N N . THR B 1 128 ? -20.609 17.094 3.014 1 93.19 128 THR B N 1
ATOM 2256 C CA . THR B 1 128 ? -20.109 18.234 3.77 1 93.19 128 THR B CA 1
ATOM 2257 C C . THR B 1 128 ? -18.641 18.5 3.475 1 93.19 128 THR B C 1
ATOM 2259 O O . THR B 1 128 ? -18.203 19.641 3.434 1 93.19 128 THR B O 1
ATOM 2262 N N . ALA B 1 129 ? -17.891 17.406 3.186 1 95.88 129 ALA B N 1
ATOM 2263 C CA . ALA B 1 129 ? -16.438 17.5 3.047 1 95.88 129 ALA B CA 1
ATOM 2264 C C . ALA B 1 129 ? -16.047 17.844 1.614 1 95.88 129 ALA B C 1
ATOM 2266 O O . ALA B 1 129 ? -14.906 18.266 1.359 1 95.88 129 ALA B O 1
ATOM 2267 N N . GLU B 1 130 ? -16.922 17.672 0.689 1 96.31 130 GLU B N 1
ATOM 2268 C CA . GLU B 1 130 ? -16.594 17.672 -0.734 1 96.31 130 GLU B CA 1
ATOM 2269 C C . GLU B 1 130 ? -15.891 18.969 -1.141 1 96.31 130 GLU B C 1
ATOM 2271 O O . GLU B 1 130 ? -14.797 18.922 -1.717 1 96.31 130 GLU B O 1
ATOM 2276 N N . ALA B 1 131 ? -16.531 20.094 -0.902 1 93.81 131 ALA B N 1
ATOM 2277 C CA . ALA B 1 131 ? -15.969 21.375 -1.299 1 93.81 131 ALA B CA 1
ATOM 2278 C C . ALA B 1 131 ? -14.641 21.641 -0.585 1 93.81 131 ALA B C 1
ATOM 2280 O O . ALA B 1 131 ? -13.695 22.156 -1.186 1 93.81 131 ALA B O 1
ATOM 2281 N N . LEU B 1 132 ? -14.602 21.359 0.672 1 95.81 132 LEU B N 1
ATOM 2282 C CA . LEU B 1 132 ? -13.391 21.547 1.46 1 95.81 132 LEU B CA 1
ATOM 2283 C C . LEU B 1 132 ? -12.258 20.672 0.929 1 95.81 132 LEU B C 1
ATOM 2285 O O . LEU B 1 132 ? -11.117 21.125 0.802 1 95.81 132 LEU B O 1
ATOM 2289 N N . GLU B 1 133 ? -12.531 19.406 0.609 1 97.69 133 GLU B N 1
ATOM 2290 C CA . GLU B 1 133 ? -11.523 18.5 0.081 1 97.69 133 GLU B CA 1
ATOM 2291 C C . GLU B 1 133 ? -10.969 19 -1.252 1 97.69 133 GLU B C 1
ATOM 2293 O O . GLU B 1 133 ? -9.773 18.875 -1.519 1 97.69 133 GLU B O 1
ATOM 2298 N N . LYS B 1 134 ? -11.828 19.484 -2.045 1 97.25 134 LYS B N 1
ATOM 2299 C CA . LYS B 1 134 ? -11.383 20.031 -3.32 1 97.25 134 LYS B CA 1
ATOM 2300 C C . LYS B 1 134 ? -10.383 21.172 -3.109 1 97.25 134 LYS B C 1
ATOM 2302 O O . LYS B 1 134 ? -9.352 21.234 -3.787 1 97.25 134 LYS B O 1
ATOM 2307 N N . SER B 1 135 ? -10.742 22.062 -2.191 1 96 135 SER B N 1
ATOM 2308 C CA . SER B 1 135 ? -9.852 23.172 -1.875 1 96 135 SER B CA 1
ATOM 2309 C C . SER B 1 135 ? -8.523 22.672 -1.31 1 96 135 SER B C 1
ATOM 2311 O O . SER B 1 135 ? -7.461 23.188 -1.667 1 96 135 SER B O 1
ATOM 2313 N N . LEU B 1 136 ? -8.555 21.734 -0.478 1 96.44 136 LEU B N 1
ATOM 2314 C CA . LEU B 1 136 ? -7.359 21.172 0.141 1 96.44 136 LEU B CA 1
ATOM 2315 C C . LEU B 1 136 ? -6.5 20.438 -0.892 1 96.44 136 LEU B C 1
ATOM 2317 O O . LEU B 1 136 ? -5.27 20.5 -0.832 1 96.44 136 LEU B O 1
ATOM 2321 N N . TRP B 1 137 ? -7.172 19.734 -1.784 1 97.25 137 TRP B N 1
ATOM 2322 C CA . TRP B 1 137 ? -6.441 19.094 -2.867 1 97.25 137 TRP B CA 1
ATOM 2323 C C . TRP B 1 137 ? -5.652 20.109 -3.678 1 97.25 137 TRP B C 1
ATOM 2325 O O . TRP B 1 137 ? -4.5 19.875 -4.051 1 97.25 137 TRP B O 1
ATOM 2335 N N . GLN B 1 138 ? -6.273 21.219 -3.98 1 96.31 138 GLN B N 1
ATOM 2336 C CA . GLN B 1 138 ? -5.613 22.281 -4.73 1 96.31 138 GLN B CA 1
ATOM 2337 C C . GLN B 1 138 ? -4.426 22.844 -3.953 1 96.31 138 GLN B C 1
ATOM 2339 O O . GLN B 1 138 ? -3.369 23.109 -4.531 1 96.31 138 GLN B O 1
ATOM 2344 N N . GLU B 1 139 ? -4.605 23.062 -2.68 1 95.06 139 GLU B N 1
ATOM 2345 C CA . GLU B 1 139 ? -3.529 23.531 -1.805 1 95.06 139 GLU B CA 1
ATOM 2346 C C . GLU B 1 139 ? -2.346 22.562 -1.836 1 95.06 139 GLU B C 1
ATOM 2348 O O . GLU B 1 139 ? -1.2 22.984 -2.01 1 95.06 139 GLU B O 1
ATOM 2353 N N . CYS B 1 140 ? -2.602 21.297 -1.783 1 96 140 CYS B N 1
ATOM 2354 C CA . CYS B 1 140 ? -1.561 20.266 -1.766 1 96 140 CYS B CA 1
ATOM 2355 C C . CYS B 1 140 ? -0.878 20.156 -3.125 1 96 140 CYS B C 1
ATOM 2357 O O . CYS B 1 140 ? 0.336 19.969 -3.199 1 96 140 CYS B O 1
ATOM 2359 N N . ALA B 1 141 ? -1.721 20.234 -4.145 1 95.12 141 ALA B N 1
ATOM 2360 C CA . ALA B 1 141 ? -1.178 20.141 -5.496 1 95.12 141 ALA B CA 1
ATOM 2361 C C . ALA B 1 141 ? -0.236 21.297 -5.797 1 95.12 141 ALA B C 1
ATOM 2363 O O . ALA B 1 141 ? 0.781 21.125 -6.473 1 95.12 141 ALA B O 1
ATOM 2364 N N . ARG B 1 142 ? -0.52 22.422 -5.242 1 94.94 142 ARG B N 1
ATOM 2365 C CA . ARG B 1 142 ? 0.218 23.641 -5.559 1 94.94 142 ARG B CA 1
ATOM 2366 C C . ARG B 1 142 ? 1.457 23.781 -4.68 1 94.94 142 ARG B C 1
ATOM 2368 O O . ARG B 1 142 ? 2.516 24.203 -5.152 1 94.94 142 ARG B O 1
ATOM 2375 N N . TYR B 1 143 ? 1.335 23.391 -3.406 1 94.31 143 TYR B N 1
ATOM 2376 C CA . TYR B 1 143 ? 2.387 23.797 -2.48 1 94.31 143 TYR B CA 1
ATOM 2377 C C . TYR B 1 143 ? 3.008 22.578 -1.803 1 94.31 143 TYR B C 1
ATOM 2379 O O . TYR B 1 143 ? 4.012 22.703 -1.1 1 94.31 143 TYR B O 1
ATOM 2387 N N . GLY B 1 144 ? 2.398 21.406 -2.051 1 94.12 144 GLY B N 1
ATOM 2388 C CA . GLY B 1 144 ? 2.916 20.203 -1.419 1 94.1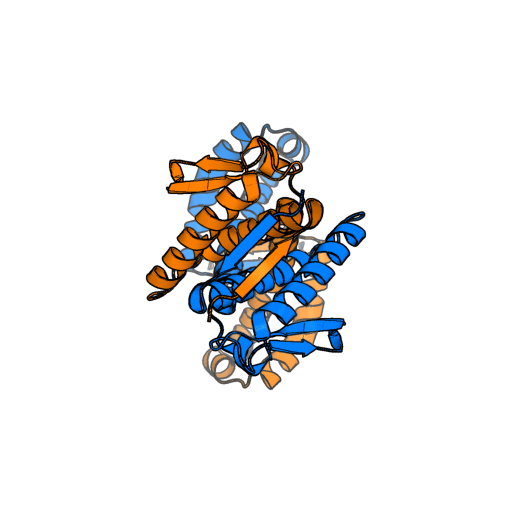2 144 GLY B CA 1
ATOM 2389 C C . GLY B 1 144 ? 2.975 20.297 0.093 1 94.12 144 GLY B C 1
ATOM 2390 O O . GLY B 1 144 ? 1.992 20.672 0.735 1 94.12 144 GLY B O 1
ATOM 2391 N N . ILE B 1 145 ? 4.102 20 0.563 1 94.12 145 ILE B N 1
ATOM 2392 C CA . ILE B 1 145 ? 4.293 19.922 2.008 1 94.12 145 ILE B CA 1
ATOM 2393 C C . ILE B 1 145 ? 4.695 21.281 2.549 1 94.12 145 ILE B C 1
ATOM 2395 O O . ILE B 1 145 ? 4.684 21.516 3.762 1 94.12 145 ILE B O 1
ATOM 2399 N N . ASP B 1 146 ? 4.988 22.203 1.761 1 93.12 146 ASP B N 1
ATOM 2400 C CA . ASP B 1 146 ? 5.68 23.438 2.127 1 93.12 146 ASP B CA 1
ATOM 2401 C C . ASP B 1 146 ? 4.832 24.281 3.076 1 93.12 146 ASP B C 1
ATOM 2403 O O . ASP B 1 146 ? 5.367 24.969 3.949 1 93.12 146 ASP B O 1
ATOM 2407 N N . ARG B 1 147 ? 3.557 24.156 2.939 1 93.62 147 ARG B N 1
ATOM 2408 C CA . ARG B 1 147 ? 2.705 25.031 3.746 1 93.62 147 ARG B CA 1
ATOM 2409 C C . ARG B 1 147 ? 2.08 24.266 4.906 1 93.62 147 ARG B C 1
ATOM 2411 O O . ARG B 1 147 ? 1.27 24.812 5.656 1 93.62 147 ARG B O 1
ATOM 2418 N N . LEU B 1 148 ? 2.473 23.078 5.07 1 94.88 148 LEU B N 1
ATOM 2419 C CA . LEU B 1 148 ? 1.993 22.281 6.188 1 94.88 148 LEU B CA 1
ATOM 2420 C C . LEU B 1 148 ? 2.869 22.484 7.418 1 94.88 148 LEU B C 1
ATOM 2422 O O . LEU B 1 148 ? 4.094 22.562 7.309 1 94.88 148 LEU B O 1
ATOM 2426 N N . GLY B 1 149 ? 2.221 22.547 8.586 1 93.19 149 GLY B N 1
ATOM 2427 C CA . GLY B 1 149 ? 2.947 22.672 9.844 1 93.19 149 GLY B CA 1
ATOM 2428 C C . GLY B 1 149 ? 2.127 22.266 11.047 1 93.19 149 GLY B C 1
ATOM 2429 O O . GLY B 1 149 ? 0.911 22.094 10.953 1 93.19 149 GLY B O 1
ATOM 2430 N N . PHE B 1 150 ? 2.85 22 12.172 1 90.81 150 PHE B N 1
ATOM 2431 C CA . PHE B 1 150 ? 2.174 21.734 13.438 1 90.81 150 PHE B CA 1
ATOM 2432 C C . PHE B 1 150 ? 1.908 23.047 14.18 1 90.81 150 PHE B C 1
ATOM 2434 O O . PHE B 1 150 ? 2.812 23.859 14.344 1 90.81 150 PHE B O 1
ATOM 2441 N N . ILE B 1 151 ? 0.648 23.219 14.484 1 83.31 151 ILE B N 1
ATOM 2442 C CA . ILE B 1 151 ? 0.241 24.406 15.219 1 83.31 151 ILE B CA 1
ATOM 2443 C C . ILE B 1 151 ? 0.188 24.109 16.719 1 83.31 151 ILE B C 1
ATOM 2445 O O . ILE B 1 151 ? -0.561 23.219 17.141 1 83.31 151 ILE B O 1
ATOM 2449 N N . LEU B 1 152 ? 1.127 24.594 17.484 1 75.31 152 LEU B N 1
ATOM 2450 C CA . LEU B 1 152 ? 1.219 24.375 18.938 1 75.31 152 LEU B CA 1
ATOM 2451 C C . LEU B 1 152 ? 0.348 25.375 19.688 1 75.31 152 LEU B C 1
ATOM 2453 O O . LEU B 1 152 ? 0.161 26.516 19.234 1 75.31 152 LEU B O 1
ATOM 2457 N N . PRO B 1 153 ? -0.478 24.828 20.719 1 66.69 153 PRO B N 1
ATOM 2458 C CA . PRO B 1 153 ? -1.258 25.75 21.531 1 66.69 153 PRO B CA 1
ATOM 2459 C C . PRO B 1 153 ? -0.418 26.906 22.078 1 66.69 153 PRO B C 1
ATOM 2461 O O . PRO B 1 153 ? 0.799 26.766 22.234 1 66.69 153 PRO B O 1
ATOM 2464 N N . PRO B 1 154 ? -1.064 28.188 22.031 1 57.34 154 PRO B N 1
ATOM 2465 C CA . PRO B 1 154 ? -0.342 29.312 22.609 1 57.34 154 PRO B CA 1
ATOM 2466 C C . PRO B 1 154 ? 0.267 29 23.969 1 57.34 154 PRO B C 1
ATOM 2468 O O . PRO B 1 154 ? -0.288 28.203 24.734 1 57.34 154 PRO B O 1
ATOM 2471 N N . SER B 1 155 ? 1.621 28.875 24 1 49.28 155 SER B N 1
ATOM 2472 C CA . SER B 1 155 ? 2.246 28.75 25.312 1 49.28 155 SER B CA 1
ATOM 2473 C C . SER B 1 155 ? 1.535 29.625 26.344 1 49.28 155 SER B C 1
ATOM 2475 O O . SER B 1 155 ? 1.211 30.781 26.062 1 49.28 155 SER B O 1
ATOM 2477 N N . ASP B 1 156 ? 0.682 29.047 27.172 1 43.66 156 ASP B N 1
ATOM 2478 C CA . ASP B 1 156 ? 0.408 29.906 28.328 1 43.66 156 ASP B CA 1
ATOM 2479 C C . ASP B 1 156 ? 1.686 30.562 28.828 1 43.66 156 ASP B C 1
ATOM 2481 O O . ASP B 1 156 ? 2.658 29.891 29.156 1 43.66 156 ASP B O 1
ATOM 2485 N N . GLY B 1 157 ? 2.084 31.75 28.391 1 32.53 157 GLY B N 1
ATOM 2486 C CA . GLY B 1 157 ? 2.898 32.594 29.25 1 32.53 157 GLY B CA 1
ATOM 2487 C C . GLY B 1 157 ? 2.33 32.719 30.656 1 32.53 157 GLY B C 1
ATOM 2488 O O . GLY B 1 157 ? 1.133 32.531 30.859 1 32.53 157 GLY B O 1
#

Foldseek 3Di:
DDDDDDDDLVRLLVVLLVLVLVLVVLVPDPDPPCVVVNVVSLVVSQVSLVVSCPRPNNPPQWDQDVVSRGIHGDPVQCVPDPSVVVVVVVVVVVVLLVVLLVVLLVVCCVVVPVVCSVPDDPVRSCVSSVVSSVVSSVVCVVQNCNPDDDDDPPPPD/DDDDDDDDLVRLLVVLLVLVLVLVVLVPDPDPPCVVVNVVSLVVSQVSLVVSCPRPNNPPQWDQDVVSRGIHGDPVQCVPDPSVVVVVVVVVVVVLLVVLLVVLLVVCCVVVPVVCSVPDDPVRSCVSSVVSSVVSSVVCVVQNCNPDDDDDPDPPD

pLDDT: mean 94.38, std 8.96, range [32.44, 98.88]

Secondary structure (DSSP, 8-state):
--EEEEE-HHHHHHHHHHHHHHHHHHTT---TT-HHHHHHHHHHHHHHHHHHTTSGGGTTTEEEETTTTEEEE-HHHHTT-HHHHHHHHHHHHHHHHHHHHHHHHHHHHHHH-HHHHHHS-HHHHHHHHHHHHHHHHHHHHHHTTTTEEE-------/--EEEEE-HHHHHHHHHHHHHHHHHHTT---TT-HHHHHHHHHHHHHHHHHHTTSGGGTTTEEEETTTTEEEE-HHHHTT-HHHHHHHHHHHHHHHHHHHHHHHHHHHHHHH-HHHHHHS-HHHHHHHHHHHHHHHHHHHHHHTTTTEEE-------

Nearest PDB structures (foldseek):
  6w6j-assembly1_C  TM=7.841E-01  e=6.782E+00  Mycobacterium tuberculosis
  6w6h-assembly1_C  TM=7.984E-01  e=7.524E+00  Mycobacterium tuberculosis
  6w6j-assembly1_C  TM=7.839E-01  e=6.767E+00  Mycobacterium tuberculosis
  6w6h-assembly1_C  TM=7.982E-01  e=7.509E+00  Mycobacterium tuberculosis

Radius of gyration: 22.3 Å; Cα contacts (8 Å, |Δi|>4): 348; chains: 2; bounding box: 48×74×50 Å